Protein AF-A0A6L5Z688-F1 (afdb_monomer)

Sequence (266 aa):
MTYLLARVENFSRFDGENLSADPVMGYGRSGKVPHEIHNFSVASDGFIYGYLPKEGGGDLSRLGGYRGDAEVSNVTVIFISSGVLCGYYRNATVFSHPIRHPDKLEAGSSPIYCRVKVQPENAFLIPAGNRHDELQPRPSGQFPVLYGNEDSAWVGWFEGLVAGIQKTFRSEKKRRKWTNSVERSSKARAMALHKYGLRCECCKITHADNVRASIFEVHHKVPYAENFETRQLKISDLAVLCANCHRMIHRMPDISDVNALIAYLK

Secondary structure (DSSP, 8-state):
-EEEEEE-S--TT---SS--SS------TTSSPPGGGGTTSBPTTS-EEE---TTSS--GGGGTPPTT-SEEEEEEEEEEETTEEEEEEEEEEEEEEEEEPTT--EETTEE-EEEEEE-GGGEEEPPGGG--S--SS---SSS-EEEEETTSHHHHHHHHHHHHHHHHTT---------------HHHHHHHHHHH-SB-TTT--B--SHHHHTTEEEEESSPPPSS-S--PPPGGGEEEEEHHHHHHHTTSSSTT-HHHHHHHT-

Organism: NCBI:txid2662447

Radius of gyration: 25.2 Å; Cα contacts (8 Å, |Δi|>4): 449; chains: 1; bounding box: 57×40×71 Å

pLDDT: mean 78.31, std 17.28, range [32.06, 97.31]

Solvent-accessible surface area (backbone atoms only — not comparable to full-atom values): 15626 Å² total; per-residue (Å²): 109,28,35,39,38,36,50,49,90,68,61,96,46,54,75,56,89,56,71,39,74,68,66,66,83,72,73,40,102,82,68,43,55,55,69,55,68,43,45,63,19,53,42,94,87,61,35,24,43,26,47,57,49,93,89,37,81,34,65,42,61,68,56,77,33,57,96,85,52,63,58,38,63,55,28,33,39,34,40,27,26,94,43,22,53,42,31,37,29,43,65,16,34,38,26,44,57,73,40,71,39,92,79,66,45,59,29,71,94,40,77,31,49,23,30,32,41,30,53,59,93,38,50,44,76,48,40,60,94,72,44,51,78,77,49,62,75,64,73,69,76,96,64,39,54,46,72,39,37,76,86,33,73,45,48,54,52,48,55,55,50,53,60,52,51,69,62,50,76,80,58,89,76,91,78,85,78,90,69,96,68,77,87,72,61,65,66,57,49,52,50,39,42,68,73,62,38,66,34,18,74,58,84,59,54,69,48,91,50,76,72,68,39,63,43,57,42,79,42,56,46,60,75,83,69,98,82,70,95,78,78,93,80,56,67,83,42,46,42,41,24,35,57,64,59,49,60,50,34,75,70,41,100,52,59,45,46,60,64,59,53,35,61,72,75,106

Foldseek 3Di:
DKEKEWEFADPLQQQDPDLAQDFRDDAHVVRWFGLQSQQSHQDPVQKGFGAGDPVDDLPCVLVVDDPPDQKDWQYKYWYDYLQKTFWIFGRKIFGNDWDFRPNQDDGHPHTHTGGIIHHNVRITTQRSVLIDNHQPPPDDDDIDMDMDDPPDPRVVVVVVSVVVSVVPVVDDDDDDDDDPDDDDDPVLFVVLCVVVPLAAPAPGDHDDDPVQSVQKDKAFLDDDDPDDPDDDDDSVRIGIHGNVLLVVLVVDPRSNCSVVSNVVVD

InterPro domains:
  IPR002711 HNH endonuclease [PF01844] (200-251)
  IPR003615 HNH nuclease [SM00507] (187-247)
  IPR003615 HNH nuclease [cd00085] (189-250)

Structure (mmCIF, N/CA/C/O backbone):
data_AF-A0A6L5Z688-F1
#
_entry.id   AF-A0A6L5Z688-F1
#
loop_
_atom_site.group_PDB
_atom_site.id
_atom_site.type_symbol
_atom_site.label_atom_id
_atom_site.label_alt_id
_atom_site.label_comp_id
_atom_site.label_asym_id
_atom_site.label_entity_id
_atom_site.label_seq_id
_atom_site.pdbx_PDB_ins_code
_atom_site.Cartn_x
_atom_site.Cartn_y
_atom_site.Cartn_z
_atom_site.occupancy
_atom_site.B_iso_or_equiv
_atom_site.auth_seq_id
_atom_site.auth_comp_id
_atom_site.auth_asym_id
_atom_site.auth_atom_id
_atom_site.pdbx_PDB_model_num
ATOM 1 N N . MET A 1 1 ? 9.769 -14.107 -19.346 1.00 80.00 1 MET A N 1
ATOM 2 C CA . MET A 1 1 ? 9.232 -12.921 -18.642 1.00 80.00 1 MET A CA 1
ATOM 3 C C . MET A 1 1 ? 10.337 -11.877 -18.486 1.00 80.00 1 MET A C 1
ATOM 5 O O . MET A 1 1 ? 11.473 -12.255 -18.208 1.00 80.00 1 MET A O 1
ATOM 9 N N . THR A 1 2 ? 10.049 -10.588 -18.688 1.00 93.81 2 THR A N 1
ATOM 10 C CA . THR A 1 2 ? 11.021 -9.497 -18.477 1.00 93.81 2 THR A CA 1
ATOM 11 C C . THR A 1 2 ? 10.813 -8.826 -17.125 1.00 93.81 2 THR A C 1
ATOM 13 O O . THR A 1 2 ? 9.700 -8.761 -16.596 1.00 93.81 2 THR A O 1
ATOM 16 N N . TYR A 1 3 ? 11.912 -8.351 -16.546 1.00 93.88 3 TYR A N 1
ATOM 17 C CA . TYR A 1 3 ? 11.951 -7.794 -15.203 1.00 93.88 3 TYR A CA 1
ATOM 18 C C . TYR A 1 3 ? 12.556 -6.398 -15.226 1.00 93.88 3 TYR A C 1
ATOM 20 O O . TYR A 1 3 ? 13.593 -6.161 -15.849 1.00 93.88 3 TYR A O 1
ATOM 28 N N . LEU A 1 4 ? 11.920 -5.490 -14.494 1.00 93.56 4 LEU A N 1
ATOM 29 C CA . LEU A 1 4 ? 12.396 -4.139 -14.255 1.00 93.56 4 LEU A CA 1
ATOM 30 C C . LEU A 1 4 ? 12.465 -3.900 -12.756 1.00 93.56 4 LEU A C 1
ATOM 32 O O . LEU A 1 4 ? 11.444 -3.758 -12.094 1.00 93.56 4 LEU A O 1
ATOM 36 N N . LEU A 1 5 ? 13.668 -3.816 -12.215 1.00 90.38 5 LEU A N 1
ATOM 37 C CA . LEU A 1 5 ? 13.875 -3.400 -10.839 1.00 90.38 5 LEU A CA 1
ATOM 38 C C . LEU A 1 5 ? 14.130 -1.898 -10.808 1.00 90.38 5 LEU A C 1
ATOM 40 O O . LEU A 1 5 ? 15.014 -1.395 -11.496 1.00 90.38 5 LEU A O 1
ATOM 44 N N . ALA A 1 6 ? 13.364 -1.187 -9.991 1.00 88.75 6 ALA A N 1
ATOM 45 C CA . ALA A 1 6 ? 13.430 0.252 -9.842 1.00 88.75 6 ALA A CA 1
ATOM 46 C C . ALA A 1 6 ? 13.677 0.640 -8.386 1.00 88.75 6 ALA A C 1
ATOM 48 O O . ALA A 1 6 ? 12.951 0.239 -7.470 1.00 88.75 6 ALA A O 1
ATOM 49 N N . ARG A 1 7 ? 14.709 1.459 -8.176 1.00 83.75 7 ARG A N 1
ATOM 50 C CA . ARG A 1 7 ? 14.956 2.101 -6.889 1.00 83.75 7 ARG A CA 1
ATOM 51 C C . ARG A 1 7 ? 14.090 3.350 -6.744 1.00 83.75 7 ARG A C 1
ATOM 53 O O . ARG A 1 7 ? 14.107 4.208 -7.617 1.00 83.75 7 ARG A O 1
ATOM 60 N N . VAL A 1 8 ? 13.401 3.464 -5.616 1.00 79.06 8 VAL A N 1
ATOM 61 C CA . VAL A 1 8 ? 12.579 4.618 -5.223 1.00 79.06 8 VAL A CA 1
ATOM 62 C C . VAL A 1 8 ? 13.102 5.242 -3.916 1.00 79.06 8 VAL A C 1
ATOM 64 O O . VAL A 1 8 ? 13.815 4.596 -3.135 1.00 79.06 8 VAL A O 1
ATOM 67 N N . GLU A 1 9 ? 12.811 6.522 -3.697 1.00 66.69 9 GLU A N 1
ATOM 68 C CA . GLU A 1 9 ? 13.232 7.339 -2.555 1.00 66.69 9 GLU A CA 1
ATOM 69 C C . GLU A 1 9 ? 12.397 7.055 -1.287 1.00 66.69 9 GLU A C 1
ATOM 71 O O . GLU A 1 9 ? 11.529 7.804 -0.856 1.00 66.69 9 GLU A O 1
ATOM 76 N N . ASN A 1 10 ? 12.789 6.000 -0.576 1.00 58.56 10 ASN A N 1
ATOM 77 C CA . ASN A 1 10 ? 12.380 5.709 0.800 1.00 58.56 10 ASN A CA 1
ATOM 78 C C . ASN A 1 10 ? 10.910 5.283 1.018 1.00 58.56 10 ASN A C 1
ATOM 80 O O . ASN A 1 10 ? 10.008 6.081 1.257 1.00 58.56 10 ASN A O 1
ATOM 84 N N . PHE A 1 11 ? 10.716 3.968 1.106 1.00 56.75 11 PHE A N 1
ATOM 85 C CA . PHE A 1 11 ? 9.437 3.301 1.349 1.00 56.75 11 PHE A CA 1
ATOM 86 C C . PHE A 1 11 ? 9.147 2.989 2.819 1.00 56.75 11 PHE A C 1
ATOM 88 O O . PHE A 1 11 ? 8.144 2.324 3.087 1.00 56.75 11 PHE A O 1
ATOM 95 N N . SER A 1 12 ? 9.971 3.425 3.786 1.00 46.16 12 SER A N 1
ATOM 96 C CA . SER A 1 12 ? 9.852 3.055 5.214 1.00 46.16 12 SER A CA 1
ATOM 97 C C . SER A 1 12 ? 8.535 3.485 5.896 1.00 46.16 12 SER A C 1
ATOM 99 O O . SER A 1 12 ? 8.448 3.473 7.119 1.00 46.16 12 SER A O 1
ATOM 101 N N . ARG A 1 13 ? 7.539 3.930 5.121 1.00 51.88 13 ARG A N 1
ATOM 102 C CA . ARG A 1 13 ? 6.306 4.602 5.543 1.00 51.88 13 ARG A CA 1
ATOM 103 C C . ARG A 1 13 ? 5.021 4.023 4.963 1.00 51.88 13 ARG A C 1
ATOM 105 O O . ARG A 1 13 ? 3.946 4.426 5.376 1.00 51.88 13 ARG A O 1
ATOM 112 N N . PHE A 1 14 ? 5.114 3.050 4.059 1.00 51.31 14 PHE A N 1
ATOM 113 C CA . PHE A 1 14 ? 3.957 2.248 3.668 1.00 51.31 14 PHE A CA 1
ATOM 114 C C . PHE A 1 14 ? 3.705 1.181 4.739 1.00 51.31 14 PHE A C 1
ATOM 116 O O . PHE A 1 14 ? 4.230 0.072 4.633 1.00 51.31 14 PHE A O 1
ATOM 123 N N . ASP A 1 15 ? 2.948 1.536 5.777 1.00 45.91 15 ASP A N 1
ATOM 124 C CA . ASP A 1 15 ? 2.514 0.628 6.856 1.00 45.91 15 ASP A CA 1
ATOM 125 C C . ASP A 1 15 ? 1.153 -0.046 6.547 1.00 45.91 15 ASP A C 1
ATOM 127 O O . ASP A 1 15 ? 0.549 -0.689 7.402 1.00 45.91 15 ASP A O 1
ATOM 131 N N . GLY A 1 16 ? 0.647 0.104 5.318 1.00 44.78 16 GLY A N 1
ATOM 132 C CA . GLY A 1 16 ? -0.659 -0.399 4.899 1.00 44.78 16 GLY A CA 1
ATOM 133 C C . GLY A 1 16 ? -0.597 -1.814 4.332 1.00 44.78 16 GLY A C 1
ATOM 134 O O . GLY A 1 16 ? -0.091 -2.025 3.238 1.00 44.78 16 GLY A O 1
ATOM 135 N N . GLU A 1 17 ? -1.189 -2.773 5.039 1.00 41.97 17 GLU A N 1
ATOM 136 C CA . GLU A 1 17 ? -1.642 -4.053 4.464 1.00 41.97 17 GLU A CA 1
ATOM 137 C C . GLU A 1 17 ? -2.847 -3.870 3.515 1.00 41.97 17 GLU A C 1
ATOM 139 O O . GLU A 1 17 ? -3.273 -4.818 2.864 1.00 41.97 17 GLU A O 1
ATOM 144 N N . ASN A 1 18 ? -3.388 -2.650 3.412 1.00 42.88 18 ASN A N 1
ATOM 145 C CA . ASN A 1 18 ? -4.488 -2.291 2.528 1.00 42.88 18 ASN A CA 1
ATOM 146 C C . ASN A 1 18 ? -3.999 -1.353 1.424 1.00 42.88 18 ASN A C 1
ATOM 148 O O . ASN A 1 18 ? -3.377 -0.330 1.710 1.00 42.88 18 ASN A O 1
ATOM 152 N N . LEU A 1 19 ? -4.356 -1.679 0.180 1.00 49.56 19 LEU A N 1
ATOM 153 C CA . LEU A 1 19 ? -4.333 -0.772 -0.967 1.00 49.56 19 LEU A CA 1
ATOM 154 C C . LEU A 1 19 ? -5.385 0.336 -0.725 1.00 49.56 19 LEU A C 1
ATOM 156 O O . LEU A 1 19 ? -6.470 0.306 -1.301 1.00 49.56 19 LEU A O 1
ATOM 160 N N . SER A 1 20 ? -5.151 1.251 0.221 1.00 45.94 20 SER A N 1
ATOM 161 C CA . SER A 1 20 ? -6.057 2.379 0.461 1.00 45.94 20 SER A CA 1
ATOM 162 C C . SER A 1 20 ? -5.853 3.468 -0.593 1.00 45.94 20 SER A C 1
ATOM 164 O O . SER A 1 20 ? -4.735 3.703 -1.062 1.00 45.94 20 SER A O 1
ATOM 166 N N . ALA A 1 21 ? -6.946 4.153 -0.943 1.00 39.19 21 ALA A N 1
ATOM 167 C CA . ALA A 1 21 ? -6.911 5.357 -1.775 1.00 39.19 21 ALA A CA 1
ATOM 168 C C . ALA A 1 21 ? -6.070 6.471 -1.120 1.00 39.19 21 ALA A C 1
ATOM 170 O O . ALA A 1 21 ? -5.349 7.191 -1.806 1.00 39.19 21 ALA A O 1
ATOM 171 N N . ASP A 1 22 ? -6.092 6.547 0.215 1.00 40.59 22 ASP A N 1
ATOM 172 C CA . ASP A 1 22 ? -5.327 7.531 0.976 1.00 40.59 22 ASP A CA 1
ATOM 173 C C . ASP A 1 22 ? -3.974 6.951 1.421 1.00 40.59 22 ASP A C 1
ATOM 175 O O . ASP A 1 22 ? -3.949 5.908 2.088 1.00 40.59 22 ASP A O 1
ATOM 179 N N . PRO A 1 23 ? -2.838 7.593 1.097 1.00 47.38 23 PRO A N 1
ATOM 180 C CA . PRO A 1 23 ? -1.537 7.145 1.571 1.00 47.38 23 PRO A CA 1
ATOM 181 C C . PRO A 1 23 ? -1.409 7.329 3.091 1.00 47.38 23 PRO A C 1
ATOM 183 O O . PRO A 1 23 ? -1.747 8.376 3.645 1.00 47.38 23 PRO A O 1
ATOM 186 N N . VAL A 1 24 ? -0.859 6.327 3.784 1.00 44.38 24 VAL A N 1
ATOM 187 C CA . VAL A 1 24 ? -0.481 6.452 5.202 1.00 44.38 24 VAL A CA 1
ATOM 188 C C . VAL A 1 24 ? 0.770 7.335 5.276 1.00 44.38 24 VAL A C 1
ATOM 190 O O . VAL A 1 24 ? 1.885 6.902 4.999 1.00 44.38 24 VAL A O 1
ATOM 193 N N . MET A 1 25 ? 0.565 8.620 5.563 1.00 39.50 25 MET A N 1
ATOM 194 C CA . MET A 1 25 ? 1.588 9.663 5.478 1.00 39.50 25 MET A CA 1
ATOM 195 C C . MET A 1 25 ? 2.728 9.502 6.494 1.00 39.50 25 MET A C 1
ATOM 197 O O . MET A 1 25 ? 2.513 9.294 7.686 1.00 39.50 25 MET A O 1
ATOM 201 N N . GLY A 1 26 ? 3.951 9.778 6.035 1.00 38.78 26 GLY A N 1
ATOM 202 C CA . GLY A 1 26 ? 5.015 10.342 6.865 1.00 38.78 26 GLY A CA 1
ATOM 203 C C . GLY A 1 26 ? 6.031 11.097 5.996 1.00 38.78 26 GLY A C 1
ATOM 204 O O . GLY A 1 26 ? 6.329 10.686 4.875 1.00 38.78 26 GLY A O 1
ATOM 205 N N . TYR A 1 27 ? 6.528 12.235 6.479 1.00 38.53 27 TYR A N 1
ATOM 206 C CA . TYR A 1 27 ? 7.316 13.236 5.735 1.00 38.53 27 TYR A CA 1
ATOM 207 C C . TYR A 1 27 ? 8.733 12.797 5.375 1.00 38.53 27 TYR A C 1
ATOM 209 O O . TYR A 1 27 ? 9.444 12.348 6.269 1.00 38.53 27 TYR A O 1
ATOM 217 N N . GLY A 1 28 ? 9.173 12.941 4.107 1.00 40.84 28 GLY A N 1
ATOM 218 C CA . GLY A 1 28 ? 10.545 12.654 3.613 1.00 40.84 28 GLY A CA 1
ATOM 219 C C . GLY A 1 28 ? 11.656 13.220 4.504 1.00 40.84 28 GLY A C 1
ATOM 220 O O . GLY A 1 28 ? 11.405 14.137 5.275 1.00 40.84 28 GLY A O 1
ATOM 221 N N . ARG A 1 29 ? 12.910 12.745 4.381 1.00 38.38 29 ARG A N 1
ATOM 222 C CA . ARG A 1 29 ? 14.060 13.429 5.031 1.00 38.38 29 ARG A CA 1
ATOM 223 C C . ARG A 1 29 ? 14.166 14.908 4.612 1.00 38.38 29 ARG A C 1
ATOM 225 O O . ARG A 1 29 ? 14.738 15.702 5.342 1.00 38.38 29 ARG A O 1
ATOM 232 N N . SER A 1 30 ? 13.595 15.259 3.457 1.00 47.28 30 SER A N 1
ATOM 233 C CA . SER A 1 30 ? 13.482 16.613 2.904 1.00 47.28 30 SER A CA 1
ATOM 234 C C . SER A 1 30 ? 12.219 17.379 3.330 1.00 47.28 30 SER A C 1
ATOM 236 O O . SER A 1 30 ? 12.033 18.513 2.898 1.00 47.28 30 SER A O 1
ATOM 238 N N . GLY A 1 31 ? 11.307 16.767 4.097 1.00 48.81 31 GLY A N 1
ATOM 239 C CA . GLY A 1 31 ? 10.003 17.346 4.444 1.00 48.81 31 GLY A CA 1
ATOM 240 C C . GLY A 1 31 ? 8.983 17.402 3.296 1.00 48.81 31 GLY A C 1
ATOM 241 O O . GLY A 1 31 ? 7.839 17.779 3.528 1.00 48.81 31 GLY A O 1
ATOM 242 N N . LYS A 1 32 ? 9.356 17.006 2.070 1.00 55.75 32 LYS A N 1
ATOM 243 C CA . LYS A 1 32 ? 8.469 16.991 0.896 1.0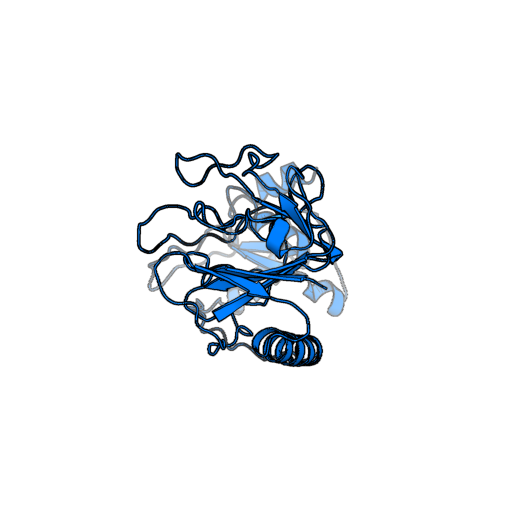0 55.75 32 LYS A CA 1
ATOM 244 C C . LYS A 1 32 ? 7.803 15.625 0.710 1.00 55.75 32 LYS A C 1
ATOM 246 O O . LYS A 1 32 ? 8.357 14.596 1.106 1.00 55.75 32 LYS A O 1
ATOM 251 N N . VAL A 1 33 ? 6.608 15.635 0.121 1.00 61.16 33 VAL A N 1
ATOM 252 C CA . VAL A 1 33 ? 5.884 14.421 -0.284 1.00 61.16 33 VAL A CA 1
ATOM 253 C C . VAL A 1 33 ? 6.629 13.791 -1.471 1.00 61.16 33 VAL A C 1
ATOM 255 O O . VAL A 1 33 ? 6.933 14.522 -2.412 1.00 61.16 33 VAL A O 1
ATOM 258 N N . PRO A 1 34 ? 6.980 12.494 -1.428 1.00 69.56 34 PRO A N 1
ATOM 259 C CA . PRO A 1 34 ? 7.673 11.820 -2.526 1.00 69.56 34 PRO A CA 1
ATOM 260 C C . PRO A 1 34 ? 6.708 11.440 -3.665 1.00 69.56 34 PRO A C 1
ATOM 262 O O . PRO A 1 34 ? 5.510 11.274 -3.438 1.00 69.56 34 PRO A O 1
ATOM 265 N N . HIS A 1 35 ? 7.213 11.286 -4.893 1.00 73.38 35 HIS A N 1
ATOM 266 C CA . HIS A 1 35 ? 6.385 10.996 -6.078 1.00 73.38 35 HIS A CA 1
ATOM 267 C C . HIS A 1 35 ? 5.810 9.569 -6.081 1.00 73.38 35 HIS A C 1
ATOM 269 O O . HIS A 1 35 ? 4.753 9.317 -6.650 1.00 73.38 35 HIS A O 1
ATOM 275 N N . GLU A 1 36 ? 6.491 8.638 -5.424 1.00 75.50 36 GLU A N 1
ATOM 276 C CA . GLU A 1 36 ? 6.148 7.221 -5.304 1.00 75.50 36 GLU A CA 1
ATOM 277 C C . GLU A 1 36 ? 5.113 6.913 -4.215 1.00 75.50 36 GLU A C 1
ATOM 279 O O . GLU A 1 36 ? 4.775 5.747 -4.003 1.00 75.50 36 GLU A O 1
ATOM 284 N N . ILE A 1 37 ? 4.609 7.934 -3.510 1.00 71.62 37 ILE A N 1
ATOM 285 C CA . ILE A 1 37 ? 3.662 7.772 -2.397 1.00 71.62 37 ILE A CA 1
ATOM 286 C C . ILE A 1 37 ? 2.350 7.082 -2.814 1.00 71.62 37 ILE A C 1
ATOM 288 O O . ILE A 1 37 ? 1.663 6.509 -1.973 1.00 71.62 37 ILE A O 1
ATOM 292 N N . HIS A 1 38 ? 2.043 7.064 -4.113 1.00 78.06 38 HIS A N 1
ATOM 293 C CA . HIS A 1 38 ? 0.856 6.420 -4.675 1.00 78.06 38 HIS A CA 1
ATOM 294 C C . HIS A 1 38 ? 1.150 5.128 -5.453 1.00 78.06 38 HIS A C 1
ATOM 296 O O . HIS A 1 38 ? 0.233 4.553 -6.030 1.00 78.06 38 HIS A O 1
ATOM 302 N N . ASN A 1 39 ? 2.385 4.602 -5.426 1.00 86.94 39 ASN A N 1
ATOM 303 C CA . ASN A 1 39 ? 2.754 3.388 -6.172 1.00 86.94 39 ASN A CA 1
ATOM 304 C C . ASN A 1 39 ? 1.937 2.138 -5.779 1.00 86.94 39 ASN A C 1
ATOM 306 O O . ASN A 1 39 ? 2.028 1.116 -6.437 1.00 86.94 39 ASN A O 1
ATOM 310 N N . PHE A 1 40 ? 1.159 2.139 -4.706 1.00 85.25 40 PHE A N 1
ATOM 311 C CA . PHE A 1 40 ? 0.301 0.996 -4.367 1.00 85.25 40 PHE A CA 1
ATOM 312 C C . PHE A 1 40 ? -1.119 1.444 -4.005 1.00 85.25 40 PHE A C 1
ATOM 314 O O . PHE A 1 40 ? -1.831 0.741 -3.296 1.00 85.25 40 PHE A O 1
ATOM 321 N N . SER A 1 41 ? -1.529 2.615 -4.495 1.00 83.44 41 SER A N 1
ATOM 322 C CA . SER A 1 41 ? -2.886 3.134 -4.343 1.00 83.44 41 SER A CA 1
ATOM 323 C C . SER A 1 41 ? -3.666 2.918 -5.635 1.00 83.44 41 SER A C 1
ATOM 325 O O . SER A 1 41 ? -3.146 3.133 -6.729 1.00 83.44 41 SER A O 1
ATOM 327 N N . VAL A 1 42 ? -4.916 2.477 -5.499 1.00 84.56 42 VAL A N 1
ATOM 328 C CA . VAL A 1 42 ? -5.837 2.327 -6.631 1.00 84.56 42 VAL A CA 1
ATOM 329 C C . VAL A 1 42 ? -6.337 3.712 -7.034 1.00 84.56 42 VAL A C 1
ATOM 331 O O . VAL A 1 42 ? -6.852 4.450 -6.193 1.00 84.56 42 VAL A O 1
ATOM 334 N N . ALA A 1 43 ? -6.160 4.057 -8.305 1.00 87.12 43 ALA A N 1
ATOM 335 C CA . ALA A 1 43 ? -6.647 5.290 -8.905 1.00 87.12 43 ALA A CA 1
ATOM 336 C C . ALA A 1 43 ? -8.150 5.215 -9.222 1.00 87.12 43 ALA A C 1
ATOM 338 O O . ALA A 1 43 ? -8.757 4.141 -9.194 1.00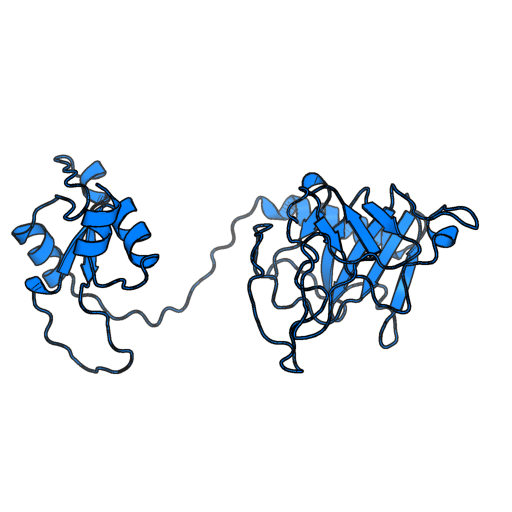 87.12 43 ALA A O 1
ATOM 339 N N . SER A 1 44 ? -8.761 6.352 -9.567 1.00 86.56 44 SER A N 1
ATOM 340 C CA . SER A 1 44 ? -10.206 6.418 -9.859 1.00 86.56 44 SER A CA 1
ATOM 341 C C . SER A 1 44 ? -10.663 5.558 -11.046 1.00 86.56 44 SER A C 1
ATOM 343 O O . SER A 1 44 ? -11.834 5.185 -11.112 1.00 86.56 44 SER A O 1
ATOM 345 N N . ASP A 1 45 ? -9.755 5.213 -11.960 1.00 90.44 45 ASP A N 1
ATOM 346 C CA . ASP A 1 45 ? -10.015 4.340 -13.110 1.00 90.44 45 ASP A CA 1
ATOM 347 C C . ASP A 1 45 ? -9.886 2.837 -12.788 1.00 90.44 45 ASP A C 1
ATOM 349 O O . ASP A 1 45 ? -10.066 1.999 -13.672 1.00 90.44 45 ASP A O 1
ATOM 353 N N . GLY A 1 46 ? -9.591 2.492 -11.530 1.00 87.12 46 GLY A N 1
ATOM 354 C CA . GLY A 1 46 ? -9.473 1.118 -11.046 1.00 87.12 46 GLY A CA 1
ATOM 355 C C . GLY A 1 46 ? -8.088 0.489 -11.213 1.00 87.12 46 GLY A C 1
ATOM 356 O O . GLY A 1 46 ? -7.902 -0.651 -10.792 1.00 87.12 46 GLY A O 1
ATOM 357 N N . PHE A 1 47 ? -7.107 1.201 -11.773 1.00 93.81 47 PHE A N 1
ATOM 358 C CA . PHE A 1 47 ? -5.734 0.709 -11.920 1.00 93.81 47 PHE A CA 1
ATOM 359 C C . PHE A 1 47 ? -4.807 1.246 -10.826 1.00 93.81 47 PHE A C 1
ATOM 361 O O . PHE A 1 47 ? -5.101 2.227 -10.150 1.00 93.81 47 PHE A O 1
ATOM 368 N N . ILE A 1 48 ? -3.642 0.619 -10.672 1.00 93.00 48 ILE A N 1
ATOM 369 C CA . ILE A 1 48 ? -2.534 1.151 -9.872 1.00 93.00 48 ILE A CA 1
ATOM 370 C C . ILE A 1 48 ? -1.473 1.702 -10.818 1.00 93.00 48 ILE A C 1
ATOM 372 O O . ILE A 1 48 ? -1.094 1.047 -11.796 1.00 93.00 48 ILE A O 1
ATOM 376 N N . TYR A 1 49 ? -0.963 2.890 -10.496 1.00 93.25 49 TYR A N 1
ATOM 377 C CA . TYR A 1 49 ? 0.072 3.562 -11.270 1.00 93.25 49 TYR A CA 1
ATOM 378 C C . TYR A 1 49 ? 1.368 3.697 -10.474 1.00 93.25 49 TYR A C 1
ATOM 380 O O . TYR A 1 49 ? 1.395 4.218 -9.363 1.00 93.25 49 TYR A O 1
ATOM 388 N N . GLY A 1 50 ? 2.467 3.245 -11.075 1.00 90.50 50 GLY A N 1
ATOM 389 C CA . GLY A 1 50 ? 3.800 3.296 -10.489 1.00 90.50 50 GLY A CA 1
ATOM 390 C C . GLY A 1 50 ? 4.639 4.438 -11.053 1.00 90.50 50 GLY A C 1
ATOM 391 O O . GLY A 1 50 ? 4.848 4.543 -12.269 1.00 90.50 50 GLY A O 1
ATOM 392 N N . TYR A 1 51 ? 5.178 5.269 -10.167 1.00 88.56 51 TYR A N 1
ATOM 393 C CA . TYR A 1 51 ? 6.315 6.136 -10.452 1.00 88.56 51 TYR A CA 1
ATOM 394 C C . TYR A 1 51 ? 7.581 5.292 -10.644 1.00 88.56 51 TYR A C 1
ATOM 396 O O . TYR A 1 51 ? 7.897 4.427 -9.822 1.00 88.56 51 TYR A O 1
ATOM 404 N N . LEU A 1 52 ? 8.328 5.594 -11.707 1.00 86.06 52 LEU A N 1
ATOM 405 C CA . LEU A 1 52 ? 9.713 5.164 -11.888 1.00 86.06 52 LEU A CA 1
ATOM 406 C C . LEU A 1 52 ? 10.608 6.408 -11.947 1.00 86.06 52 LEU A C 1
ATOM 408 O O . LEU A 1 52 ? 10.141 7.458 -12.398 1.00 86.06 52 LEU A O 1
ATOM 412 N N . PRO A 1 53 ? 11.890 6.306 -11.556 1.00 73.44 53 PRO A N 1
ATOM 413 C CA . PRO A 1 53 ? 12.823 7.426 -11.622 1.00 73.44 53 PRO A CA 1
ATOM 414 C C . PRO A 1 53 ? 12.876 8.061 -13.015 1.00 73.44 53 PRO A C 1
ATOM 416 O O . PRO A 1 53 ? 12.911 7.364 -14.027 1.00 73.44 53 PRO 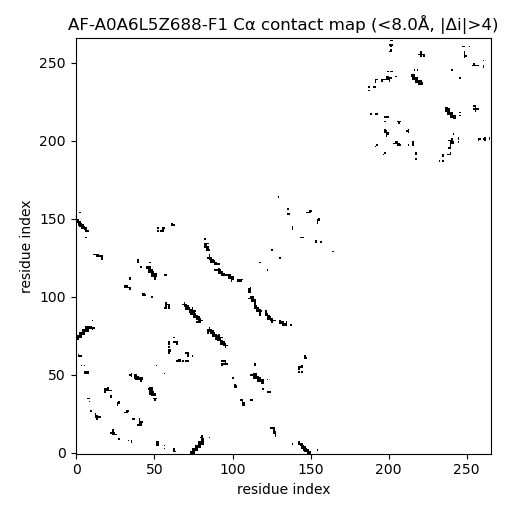A O 1
ATOM 419 N N . LYS A 1 54 ? 12.928 9.396 -13.068 1.00 65.69 54 LYS A N 1
ATOM 420 C CA . LYS A 1 54 ? 12.911 10.181 -14.316 1.00 65.69 54 LYS A CA 1
ATOM 421 C C . LYS A 1 54 ? 13.966 9.736 -15.343 1.00 65.69 54 LYS A C 1
ATOM 423 O O . LYS A 1 54 ? 13.681 9.755 -16.539 1.00 65.69 54 LYS A O 1
ATOM 428 N N . GLU A 1 55 ? 15.140 9.317 -14.871 1.00 65.94 55 GLU A N 1
ATOM 429 C CA . GLU A 1 55 ? 16.302 8.919 -15.681 1.00 65.94 55 GLU A CA 1
ATOM 430 C C . GLU A 1 55 ? 16.322 7.426 -16.075 1.00 65.94 55 GLU A C 1
ATOM 432 O O . GLU A 1 55 ? 17.298 6.962 -16.661 1.00 65.94 55 GLU A O 1
ATOM 437 N N . GLY A 1 56 ? 15.267 6.648 -15.789 1.00 75.31 56 GLY A N 1
ATOM 438 C CA . GLY A 1 56 ? 15.273 5.204 -16.043 1.00 75.31 56 GLY A CA 1
ATOM 439 C C . GLY A 1 56 ? 13.902 4.568 -16.280 1.00 75.31 56 GLY A C 1
ATOM 440 O O . GLY A 1 56 ? 12.850 5.172 -16.094 1.00 75.31 56 GLY A O 1
ATOM 441 N N . GLY A 1 57 ? 13.922 3.312 -16.727 1.00 79.25 57 GLY A N 1
ATOM 442 C CA . GLY A 1 57 ? 12.741 2.451 -16.855 1.00 79.25 57 GLY A CA 1
ATOM 443 C C . GLY A 1 57 ? 11.897 2.651 -18.115 1.00 79.25 57 GLY A C 1
ATOM 444 O O . GLY A 1 57 ? 10.946 1.908 -18.310 1.00 79.25 57 GLY A O 1
ATOM 445 N N . GLY A 1 58 ? 12.230 3.627 -18.967 1.00 80.94 58 GLY A N 1
ATOM 446 C CA . GLY A 1 58 ? 11.535 3.885 -20.237 1.00 80.94 58 GLY A CA 1
ATOM 447 C C . GLY A 1 58 ? 12.144 3.202 -21.467 1.00 80.94 58 GLY A C 1
ATOM 448 O O . GLY A 1 58 ? 11.622 3.377 -22.564 1.00 80.94 58 GLY A O 1
ATOM 449 N N . ASP A 1 59 ? 13.247 2.458 -21.320 1.00 88.69 59 ASP A N 1
ATOM 450 C CA . ASP A 1 59 ? 13.872 1.737 -22.437 1.00 88.69 59 ASP A CA 1
ATOM 451 C C . ASP A 1 59 ? 13.139 0.416 -22.687 1.00 88.69 59 ASP A C 1
ATOM 453 O O . ASP A 1 59 ? 13.491 -0.641 -22.156 1.00 88.69 59 ASP A O 1
ATOM 457 N N . LEU A 1 60 ? 12.081 0.501 -23.492 1.00 92.38 60 LEU A N 1
ATOM 458 C CA . LEU A 1 60 ? 11.209 -0.631 -23.787 1.00 92.38 60 LEU A CA 1
ATOM 459 C C . LEU A 1 60 ? 11.922 -1.743 -24.562 1.00 92.38 60 LEU A C 1
ATOM 461 O O . LEU A 1 60 ? 11.537 -2.903 -24.430 1.00 92.38 60 LEU A O 1
ATOM 465 N N . SER A 1 61 ? 13.002 -1.436 -25.293 1.00 91.75 61 SER A N 1
ATOM 466 C CA . SER A 1 61 ? 13.772 -2.451 -26.027 1.00 91.75 61 SER A CA 1
ATOM 467 C C . SER A 1 61 ? 14.380 -3.504 -25.098 1.00 91.75 61 SER A C 1
ATOM 469 O O . SER A 1 61 ? 14.454 -4.686 -25.430 1.00 91.75 61 SER A O 1
ATOM 471 N N . ARG A 1 62 ? 14.717 -3.102 -23.867 1.00 91.56 62 ARG A N 1
ATOM 472 C CA . ARG A 1 62 ? 15.220 -3.992 -22.811 1.00 91.56 62 ARG A CA 1
ATOM 473 C C . ARG A 1 62 ? 14.121 -4.757 -22.078 1.00 91.56 62 ARG A C 1
ATOM 475 O O . ARG A 1 62 ? 14.425 -5.615 -21.254 1.00 91.56 62 ARG A O 1
ATOM 482 N N . LEU A 1 63 ? 12.861 -4.441 -22.366 1.00 92.62 63 LEU A N 1
ATOM 483 C CA . LEU A 1 63 ? 11.674 -5.089 -21.813 1.00 92.62 63 LEU A CA 1
ATOM 484 C C . LEU A 1 63 ? 10.951 -5.966 -22.843 1.00 92.62 63 LEU A C 1
ATOM 486 O O . LEU A 1 63 ? 9.918 -6.540 -22.511 1.00 92.62 63 LEU A O 1
ATOM 490 N N . GLY A 1 64 ? 11.523 -6.124 -24.043 1.00 91.19 64 GLY A N 1
ATOM 491 C CA . GLY A 1 64 ? 10.957 -6.920 -25.135 1.00 91.19 64 GLY A CA 1
ATOM 492 C C . GLY A 1 64 ? 10.139 -6.115 -26.147 1.00 91.19 64 GLY A C 1
ATOM 493 O O . GLY A 1 64 ? 9.502 -6.715 -27.006 1.00 91.19 64 GLY A O 1
ATOM 494 N N . GLY A 1 65 ? 10.148 -4.784 -26.051 1.00 91.38 65 GLY A N 1
ATOM 495 C CA . GLY A 1 65 ? 9.526 -3.891 -27.025 1.00 91.38 65 GLY A CA 1
ATOM 496 C C . GLY A 1 65 ? 10.389 -3.642 -28.258 1.00 91.38 65 GLY A C 1
ATOM 497 O O . GLY A 1 65 ? 11.603 -3.859 -28.268 1.00 91.38 65 GLY A O 1
ATOM 498 N N . TYR A 1 66 ? 9.755 -3.122 -29.296 1.00 91.88 66 TYR A N 1
ATOM 499 C CA . TYR A 1 66 ? 10.379 -2.688 -30.534 1.00 91.88 66 TYR A CA 1
ATOM 500 C C . TYR A 1 66 ? 10.613 -1.175 -30.538 1.00 91.88 66 TYR A C 1
ATOM 502 O O . TYR A 1 66 ? 10.083 -0.402 -29.735 1.00 91.88 66 TYR A O 1
ATOM 510 N N 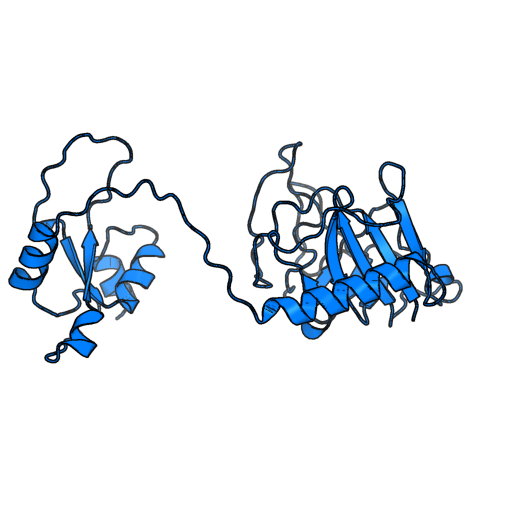. ARG A 1 67 ? 11.463 -0.721 -31.464 1.00 88.44 67 ARG A N 1
ATOM 511 C CA . ARG A 1 67 ? 11.756 0.704 -31.624 1.00 88.44 67 ARG A CA 1
ATOM 512 C C . ARG A 1 67 ? 10.475 1.458 -31.988 1.00 88.44 67 ARG A C 1
ATOM 514 O O . ARG A 1 67 ? 9.912 1.226 -33.050 1.00 88.44 67 ARG A O 1
ATOM 521 N N . GLY A 1 68 ? 10.105 2.426 -31.154 1.00 88.44 68 GLY A N 1
ATOM 522 C CA . GLY A 1 68 ? 8.930 3.273 -31.367 1.00 88.44 68 GLY A CA 1
ATOM 523 C C . GLY A 1 68 ? 7.687 2.833 -30.596 1.00 88.44 68 GLY A C 1
ATOM 524 O O . GLY A 1 68 ? 6.698 3.560 -30.629 1.00 88.44 68 GLY A O 1
ATOM 525 N N . ASP A 1 69 ? 7.742 1.713 -29.871 1.00 94.38 69 ASP A N 1
ATOM 526 C CA . ASP A 1 69 ? 6.635 1.298 -29.015 1.00 94.38 69 ASP A CA 1
ATOM 527 C C . ASP A 1 69 ? 6.327 2.367 -27.962 1.00 94.38 69 ASP A C 1
ATOM 529 O O . ASP A 1 69 ? 7.216 2.935 -27.318 1.00 94.38 69 ASP A O 1
ATOM 533 N N . ALA A 1 70 ? 5.036 2.646 -27.784 1.00 94.81 70 ALA A N 1
ATOM 534 C CA . ALA A 1 70 ? 4.568 3.550 -26.744 1.00 94.81 70 ALA A CA 1
ATOM 535 C C . ALA A 1 70 ? 4.598 2.874 -25.365 1.00 94.81 70 ALA A C 1
ATOM 537 O O . ALA A 1 70 ? 4.883 3.543 -24.367 1.00 94.81 70 ALA A O 1
ATOM 538 N N . GLU A 1 71 ? 4.351 1.564 -25.320 1.00 95.94 71 GLU A N 1
ATOM 539 C CA . GLU A 1 71 ? 4.256 0.756 -24.107 1.00 95.94 71 GLU A CA 1
ATOM 540 C C . GLU A 1 71 ? 4.607 -0.717 -24.357 1.00 95.94 71 GLU A C 1
ATOM 542 O O . GLU A 1 71 ? 4.542 -1.193 -25.487 1.00 95.94 71 GLU A O 1
ATOM 547 N N . VAL A 1 72 ? 4.958 -1.439 -23.291 1.00 96.50 72 VAL A N 1
ATOM 548 C CA . VAL A 1 72 ? 5.160 -2.898 -23.286 1.00 96.50 72 VAL A CA 1
ATOM 549 C C . VAL A 1 72 ? 4.463 -3.501 -22.071 1.00 96.50 72 VAL A C 1
ATOM 551 O O . VAL A 1 72 ? 4.649 -3.025 -20.951 1.00 96.50 72 VAL A O 1
ATOM 554 N N . SER A 1 73 ? 3.683 -4.561 -22.282 1.00 95.62 73 SER A N 1
ATOM 555 C CA . SER A 1 73 ? 3.011 -5.330 -21.224 1.00 95.62 73 SER A CA 1
ATOM 556 C C . SER A 1 73 ? 3.811 -6.573 -20.807 1.00 95.62 73 SER A C 1
ATOM 558 O O . SER A 1 73 ? 4.864 -6.868 -21.365 1.00 95.62 73 SER A O 1
ATOM 560 N N . ASN A 1 74 ? 3.298 -7.330 -19.830 1.00 95.25 74 ASN A N 1
ATOM 561 C CA . ASN A 1 74 ? 3.917 -8.558 -19.305 1.00 95.25 74 ASN A CA 1
ATOM 562 C C . ASN A 1 74 ? 5.295 -8.345 -18.656 1.00 95.25 74 ASN A C 1
ATOM 564 O O . ASN A 1 74 ? 6.144 -9.239 -18.653 1.00 95.25 74 ASN A O 1
ATOM 568 N N . VAL A 1 75 ? 5.494 -7.171 -18.053 1.00 96.56 75 VAL A N 1
ATOM 569 C CA . VAL A 1 75 ? 6.709 -6.845 -17.302 1.00 96.56 75 VAL A CA 1
ATOM 570 C C . VAL A 1 75 ? 6.471 -7.076 -15.812 1.00 96.56 75 VAL A C 1
ATOM 572 O O . VAL A 1 75 ? 5.476 -6.616 -15.249 1.00 96.56 75 VAL A O 1
ATOM 575 N N . THR A 1 76 ? 7.398 -7.760 -15.140 1.00 96.69 76 THR A N 1
ATOM 576 C CA . THR A 1 76 ? 7.447 -7.755 -13.672 1.00 96.69 76 THR A CA 1
ATOM 577 C C . THR A 1 76 ? 8.241 -6.538 -13.203 1.00 96.69 76 THR A C 1
ATOM 579 O O . THR A 1 76 ? 9.443 -6.448 -13.450 1.00 96.69 76 THR A O 1
ATOM 582 N N . VAL A 1 77 ? 7.584 -5.601 -12.518 1.00 95.12 77 VAL A N 1
ATOM 583 C CA . VAL A 1 77 ? 8.222 -4.381 -11.998 1.00 95.12 77 VAL A CA 1
ATOM 584 C C . VAL A 1 77 ? 8.441 -4.516 -10.498 1.00 95.12 77 VAL A C 1
ATOM 586 O O . VAL A 1 77 ? 7.514 -4.821 -9.759 1.00 95.12 77 VAL A O 1
ATOM 589 N N . ILE A 1 78 ? 9.662 -4.294 -10.030 1.00 92.00 78 ILE A N 1
ATOM 590 C CA . ILE A 1 78 ? 10.080 -4.525 -8.646 1.00 92.00 78 ILE A CA 1
ATOM 591 C C . ILE A 1 78 ? 10.509 -3.200 -8.034 1.00 92.00 78 ILE A C 1
ATOM 593 O O . ILE A 1 78 ? 11.372 -2.517 -8.580 1.00 92.00 78 ILE A O 1
ATOM 597 N N . PHE A 1 79 ? 9.950 -2.855 -6.878 1.00 88.75 79 PHE A N 1
ATOM 598 C CA . PHE A 1 79 ? 10.244 -1.607 -6.183 1.00 88.75 79 PHE A CA 1
ATOM 599 C C . PHE A 1 79 ? 11.130 -1.864 -4.974 1.00 88.75 79 PHE A C 1
ATOM 601 O O . PHE A 1 79 ? 10.772 -2.620 -4.062 1.00 88.75 79 PHE A O 1
ATOM 608 N N . ILE A 1 80 ? 12.281 -1.194 -4.954 1.00 83.19 80 ILE A N 1
ATOM 609 C CA . ILE A 1 80 ? 13.222 -1.245 -3.837 1.00 83.19 80 ILE A CA 1
ATOM 610 C C . ILE A 1 80 ? 13.466 0.149 -3.272 1.00 83.19 80 ILE A C 1
ATOM 612 O O . ILE A 1 80 ? 13.492 1.136 -4.000 1.00 83.19 80 ILE A O 1
ATOM 616 N N . SER A 1 81 ? 13.737 0.236 -1.977 1.00 79.69 81 SER A N 1
ATOM 617 C CA . SER A 1 81 ? 14.099 1.488 -1.314 1.00 79.69 81 SER A CA 1
ATOM 618 C C . SER A 1 81 ? 15.246 1.233 -0.359 1.00 79.69 81 SER A C 1
ATOM 620 O O . SER A 1 81 ? 15.135 0.377 0.510 1.00 79.69 81 SER A O 1
ATOM 622 N N . SER A 1 82 ? 16.335 1.991 -0.484 1.00 74.56 82 SER A N 1
ATOM 623 C CA . SER A 1 82 ? 17.527 1.825 0.366 1.00 74.56 82 SER A CA 1
ATOM 624 C C . SER A 1 82 ? 18.049 0.378 0.423 1.00 74.56 82 SER A C 1
ATOM 626 O O . SER A 1 82 ? 18.616 -0.034 1.426 1.00 74.56 82 SER A O 1
ATOM 628 N N . GLY A 1 83 ? 17.856 -0.398 -0.652 1.00 75.44 83 GLY A N 1
ATOM 629 C CA . GLY A 1 83 ? 18.248 -1.811 -0.716 1.00 75.44 83 GLY A CA 1
ATOM 630 C C . GLY A 1 83 ? 17.238 -2.798 -0.120 1.00 75.44 83 GLY A C 1
ATOM 631 O O . GLY A 1 83 ? 17.551 -3.978 -0.037 1.00 75.44 83 GLY A O 1
ATOM 632 N N . VAL A 1 84 ? 16.043 -2.339 0.254 1.00 79.50 84 VAL A N 1
ATOM 633 C CA . VAL A 1 84 ? 14.964 -3.157 0.823 1.00 79.50 84 VAL A CA 1
ATOM 634 C C . VAL A 1 84 ? 13.891 -3.421 -0.234 1.00 79.50 84 VAL A C 1
ATOM 636 O O . VAL A 1 84 ? 13.417 -2.475 -0.871 1.00 79.50 84 VAL A O 1
ATOM 639 N N . LEU A 1 85 ? 13.469 -4.680 -0.405 1.00 83.25 85 LEU A N 1
ATOM 640 C CA . LEU A 1 85 ? 12.339 -5.031 -1.276 1.00 83.25 85 LEU A CA 1
ATOM 641 C C . LEU A 1 85 ? 11.026 -4.542 -0.656 1.00 83.25 85 LEU A C 1
ATOM 643 O O . LEU A 1 85 ? 10.653 -4.956 0.440 1.00 83.25 85 LEU A O 1
ATOM 647 N N . CYS A 1 86 ? 10.321 -3.667 -1.366 1.00 82.50 86 CYS A N 1
ATOM 648 C CA . CYS A 1 86 ? 9.121 -3.016 -0.844 1.00 82.50 86 CYS A CA 1
ATOM 649 C C . CYS A 1 86 ? 7.839 -3.608 -1.410 1.00 82.50 86 CYS A C 1
ATOM 651 O O . CYS A 1 86 ? 6.854 -3.750 -0.693 1.00 82.50 86 CYS A O 1
ATOM 653 N N . GLY A 1 87 ? 7.860 -3.972 -2.682 1.00 88.19 87 GLY A N 1
ATOM 654 C CA . GLY A 1 87 ? 6.719 -4.530 -3.380 1.00 88.19 87 GLY A CA 1
ATOM 655 C C . GLY A 1 87 ? 7.048 -4.748 -4.843 1.00 88.19 87 GLY A C 1
ATOM 656 O O . GLY A 1 87 ? 8.141 -4.418 -5.308 1.00 88.19 87 GLY A O 1
ATOM 657 N N . TYR A 1 88 ? 6.106 -5.324 -5.567 1.00 92.19 88 TYR A N 1
ATOM 658 C CA . TYR A 1 88 ? 6.266 -5.618 -6.979 1.00 92.19 88 TYR A CA 1
ATOM 659 C C . TYR A 1 88 ? 4.915 -5.630 -7.682 1.00 92.19 88 TYR A C 1
ATOM 661 O O . TYR A 1 88 ? 3.867 -5.793 -7.060 1.00 92.19 88 TYR A O 1
ATOM 669 N N . TYR A 1 89 ? 4.961 -5.489 -8.995 1.00 95.44 89 TYR A N 1
ATOM 670 C CA . TYR A 1 89 ? 3.855 -5.709 -9.902 1.00 95.44 89 TYR A CA 1
ATOM 671 C C . TYR A 1 89 ? 4.193 -6.884 -10.806 1.00 95.44 89 TYR A C 1
ATOM 673 O O . TYR A 1 89 ? 5.298 -6.960 -11.345 1.00 95.44 89 TYR A O 1
ATOM 681 N N . ARG A 1 90 ? 3.233 -7.775 -11.009 1.00 95.19 90 ARG A N 1
ATOM 682 C CA . ARG A 1 90 ? 3.258 -8.773 -12.078 1.00 95.19 90 ARG A CA 1
ATOM 683 C C . ARG A 1 90 ? 2.462 -8.254 -13.266 1.00 95.19 90 ARG A C 1
ATOM 685 O O . ARG A 1 90 ? 1.593 -7.409 -13.098 1.00 95.19 90 ARG A O 1
ATOM 692 N N . ASN A 1 91 ? 2.757 -8.753 -14.464 1.00 96.12 91 ASN A N 1
ATOM 693 C CA . ASN A 1 91 ? 1.976 -8.464 -15.674 1.00 96.12 91 ASN A CA 1
ATOM 694 C C . ASN A 1 91 ? 1.707 -6.963 -15.909 1.00 96.12 91 ASN A C 1
ATOM 696 O O . ASN A 1 91 ? 0.643 -6.576 -16.391 1.00 96.12 91 ASN A O 1
ATOM 700 N N . ALA A 1 92 ? 2.653 -6.104 -15.530 1.00 97.31 92 ALA A N 1
ATOM 701 C CA . ALA A 1 92 ? 2.486 -4.666 -15.624 1.00 97.31 92 ALA A CA 1
ATOM 702 C C . ALA A 1 92 ? 2.728 -4.182 -17.055 1.00 97.31 92 ALA A C 1
ATOM 704 O O . ALA A 1 92 ? 3.437 -4.819 -17.839 1.00 97.31 92 ALA A O 1
ATOM 705 N N . THR A 1 93 ? 2.151 -3.025 -17.368 1.00 97.31 93 THR A N 1
ATOM 706 C CA . THR A 1 93 ? 2.428 -2.275 -18.594 1.00 97.31 93 THR A CA 1
ATOM 707 C C . THR A 1 93 ? 3.354 -1.112 -18.273 1.00 97.31 93 THR A C 1
ATOM 709 O O . THR A 1 93 ? 3.069 -0.337 -17.360 1.00 97.31 93 THR A O 1
ATOM 712 N N . VAL A 1 94 ? 4.465 -1.002 -18.999 1.00 96.06 94 VAL A N 1
ATOM 713 C CA . VAL A 1 94 ? 5.478 0.048 -18.849 1.00 96.06 94 VAL A CA 1
ATOM 714 C C . VAL A 1 94 ? 5.420 0.983 -20.049 1.00 96.06 94 VAL A C 1
ATOM 716 O O . VAL A 1 94 ? 5.455 0.527 -21.188 1.00 96.06 94 VAL A O 1
ATOM 719 N N . PHE A 1 95 ? 5.369 2.288 -19.797 1.00 95.19 95 PHE A N 1
ATOM 720 C CA . PHE A 1 95 ? 5.300 3.327 -20.820 1.00 95.19 95 PHE A CA 1
ATOM 721 C C . PHE A 1 95 ? 6.691 3.876 -21.162 1.00 95.19 95 PHE A C 1
ATOM 723 O O . PHE A 1 95 ? 7.511 4.173 -20.284 1.00 95.19 95 PHE A O 1
ATOM 730 N N . SER A 1 96 ? 6.926 4.101 -22.455 1.00 91.44 96 SER A N 1
ATOM 731 C CA . SER A 1 96 ? 8.138 4.744 -22.990 1.00 91.44 96 SER A CA 1
ATOM 732 C C . SER A 1 96 ? 8.343 6.160 -22.439 1.00 91.44 96 SER A C 1
ATOM 734 O O . SER A 1 96 ? 9.472 6.583 -22.175 1.00 91.44 96 SER A O 1
ATOM 736 N N . HIS A 1 97 ? 7.248 6.881 -22.187 1.00 90.75 97 HIS A N 1
ATOM 737 C CA . HIS A 1 97 ? 7.235 8.242 -21.658 1.00 90.75 97 HIS A CA 1
ATOM 738 C C . HIS A 1 97 ? 6.380 8.316 -20.386 1.00 90.75 97 HIS A C 1
ATOM 740 O O . HIS A 1 97 ? 5.388 7.594 -20.284 1.00 90.75 97 HIS A O 1
ATOM 746 N N . PRO A 1 98 ? 6.732 9.173 -19.408 1.00 91.00 98 PRO A N 1
ATOM 747 C CA . PRO A 1 98 ? 5.900 9.365 -18.230 1.00 91.00 98 PRO A CA 1
ATOM 748 C C . PRO A 1 98 ? 4.535 9.934 -18.624 1.00 91.00 98 PRO A C 1
ATOM 750 O O . PRO A 1 98 ? 4.457 10.926 -19.348 1.00 91.00 98 PRO A O 1
ATOM 753 N N . ILE A 1 99 ? 3.471 9.346 -18.093 1.00 92.62 99 ILE A N 1
ATOM 754 C CA . ILE A 1 99 ? 2.101 9.841 -18.227 1.00 92.62 99 ILE A CA 1
ATOM 755 C C . ILE A 1 99 ? 1.688 10.545 -16.940 1.00 92.62 99 ILE A C 1
ATOM 757 O O . ILE A 1 99 ? 2.128 10.169 -15.855 1.00 92.62 99 ILE A O 1
ATOM 761 N N . ARG A 1 100 ? 0.860 11.587 -17.027 1.00 93.56 100 ARG A N 1
ATOM 762 C CA . ARG A 1 100 ? 0.330 12.234 -15.819 1.00 93.56 100 ARG A CA 1
ATOM 763 C C . ARG A 1 100 ? -0.579 11.248 -15.080 1.00 93.56 100 ARG A C 1
ATOM 765 O O . ARG A 1 100 ? -1.373 10.577 -15.734 1.00 93.56 100 ARG A O 1
ATOM 772 N N . HIS A 1 101 ? -0.478 11.174 -13.750 1.00 91.81 101 HIS A N 1
ATOM 773 C CA . HIS A 1 101 ? -1.382 10.342 -12.948 1.00 91.81 101 HIS A CA 1
ATOM 774 C C . HIS A 1 101 ? -2.848 10.695 -13.282 1.00 91.81 101 HIS A C 1
ATOM 776 O O . HIS A 1 101 ? -3.155 11.893 -13.351 1.00 91.81 101 HIS A O 1
ATOM 782 N N . PRO A 1 102 ? -3.753 9.717 -13.494 1.00 90.81 102 PRO A N 1
ATOM 783 C CA . PRO A 1 102 ? -5.130 9.980 -13.946 1.00 90.81 102 PRO A CA 1
ATOM 784 C C . PRO A 1 102 ? -5.896 10.907 -12.997 1.00 90.81 102 PRO A C 1
ATOM 786 O O . PRO A 1 102 ? -6.568 11.837 -13.441 1.00 90.81 102 PRO A O 1
ATOM 789 N N . ASP A 1 103 ? -5.676 10.745 -11.692 1.00 87.25 103 ASP A N 1
ATOM 790 C CA . ASP A 1 103 ? -6.291 11.584 -10.654 1.00 87.25 103 ASP A CA 1
ATOM 791 C C . ASP A 1 103 ? -5.613 12.955 -10.482 1.00 87.25 103 ASP A C 1
ATOM 793 O O . ASP A 1 103 ? -5.940 13.708 -9.571 1.00 87.25 103 ASP A O 1
ATOM 797 N N . LYS A 1 104 ? -4.654 13.300 -11.355 1.00 88.12 104 LYS A N 1
ATOM 798 C CA . LYS A 1 104 ? -3.928 14.582 -11.363 1.00 88.12 104 LYS A CA 1
ATOM 799 C C . LYS A 1 104 ? -3.235 14.910 -10.033 1.00 88.12 104 LYS A C 1
ATOM 801 O O . LYS A 1 104 ? -3.099 16.083 -9.695 1.00 88.12 104 LYS A O 1
ATOM 806 N N . LEU A 1 105 ? -2.766 13.879 -9.333 1.00 84.19 105 LEU A N 1
ATOM 807 C CA . LEU A 1 105 ? -2.124 13.985 -8.023 1.00 84.19 105 LEU A CA 1
ATOM 808 C C . LEU A 1 105 ? -0.850 14.838 -8.058 1.00 84.19 105 LEU A C 1
ATOM 810 O O . LEU A 1 105 ? -0.165 14.937 -9.084 1.00 84.19 105 LEU A O 1
ATOM 814 N N . GLU A 1 106 ? -0.517 15.408 -6.903 1.00 81.31 106 GLU A N 1
ATOM 815 C CA . GLU A 1 106 ? 0.650 16.262 -6.699 1.00 81.31 106 GLU A CA 1
ATOM 816 C C . GLU A 1 106 ? 1.486 15.772 -5.512 1.00 81.31 106 GLU A C 1
ATOM 818 O O . GLU A 1 106 ? 0.967 15.396 -4.462 1.00 81.31 106 GLU A O 1
ATOM 823 N N . ALA A 1 107 ? 2.806 15.801 -5.678 1.00 73.81 107 ALA A N 1
ATOM 824 C CA . ALA A 1 107 ? 3.781 15.565 -4.627 1.00 73.81 107 ALA A CA 1
ATOM 825 C C . ALA A 1 107 ? 4.314 16.931 -4.163 1.00 73.81 107 ALA A C 1
ATOM 827 O O . ALA A 1 107 ? 5.218 17.520 -4.764 1.00 73.81 107 ALA A O 1
ATOM 828 N N . GLY A 1 108 ? 3.689 17.500 -3.127 1.00 74.25 108 GLY A N 1
ATOM 829 C CA . GLY A 1 108 ? 3.900 18.904 -2.770 1.00 74.25 108 GLY A CA 1
ATOM 830 C C . GLY A 1 108 ? 3.284 19.814 -3.833 1.00 74.25 108 GLY A C 1
ATOM 831 O O . GLY A 1 108 ? 2.078 19.799 -4.002 1.00 74.25 108 GLY A O 1
ATOM 832 N N . SER A 1 109 ? 4.105 20.585 -4.550 1.00 77.50 109 SER A N 1
ATOM 833 C CA . SER A 1 109 ? 3.664 21.458 -5.654 1.00 77.50 109 SER A CA 1
ATOM 834 C C . SER A 1 109 ? 3.989 20.905 -7.049 1.00 77.50 109 SER A C 1
ATOM 836 O O . SER A 1 109 ? 3.899 21.624 -8.042 1.00 77.50 109 SER A O 1
ATOM 838 N N . SER A 1 110 ? 4.467 19.659 -7.135 1.00 82.00 110 SER A N 1
ATOM 839 C CA . SER A 1 110 ? 4.904 19.041 -8.392 1.00 82.00 110 SER A CA 1
ATOM 840 C C . SER A 1 110 ? 3.913 17.967 -8.845 1.00 82.00 110 SER A C 1
ATOM 842 O O . SER A 1 110 ? 3.622 17.066 -8.058 1.00 82.00 110 SER A O 1
ATOM 844 N N . PRO A 1 111 ? 3.424 17.991 -10.099 1.00 87.25 111 PRO A N 1
ATOM 845 C CA . PRO A 1 111 ? 2.537 16.946 -10.600 1.00 87.25 111 PRO A CA 1
ATOM 846 C C . PRO A 1 111 ? 3.212 15.572 -10.592 1.00 87.25 111 PRO A C 1
ATOM 848 O O . PRO A 1 111 ? 4.400 15.443 -10.905 1.00 87.25 111 PRO A O 1
ATOM 851 N N . ILE A 1 112 ? 2.439 14.535 -10.279 1.00 85.94 112 ILE A N 1
ATOM 852 C CA . ILE A 1 112 ? 2.911 13.152 -10.305 1.00 85.94 112 ILE A CA 1
ATOM 853 C C . ILE A 1 112 ? 2.757 12.581 -11.715 1.00 85.94 112 ILE A C 1
ATOM 855 O O . ILE A 1 112 ? 1.683 12.631 -12.324 1.00 85.94 112 ILE A O 1
ATOM 859 N N . TYR A 1 113 ? 3.854 12.018 -12.219 1.00 89.94 113 TYR A N 1
ATOM 860 C CA . TYR A 1 113 ? 3.906 11.299 -13.484 1.00 89.94 113 TYR A CA 1
ATOM 861 C C . TYR A 1 113 ? 4.306 9.851 -13.239 1.00 89.94 113 TYR A C 1
ATOM 863 O O . TYR A 1 113 ? 5.241 9.584 -12.495 1.00 89.94 113 TYR A O 1
ATOM 871 N N . CYS A 1 114 ? 3.636 8.918 -13.894 1.00 91.62 114 CYS A N 1
ATOM 872 C CA . CYS A 1 114 ? 3.846 7.489 -13.730 1.00 91.62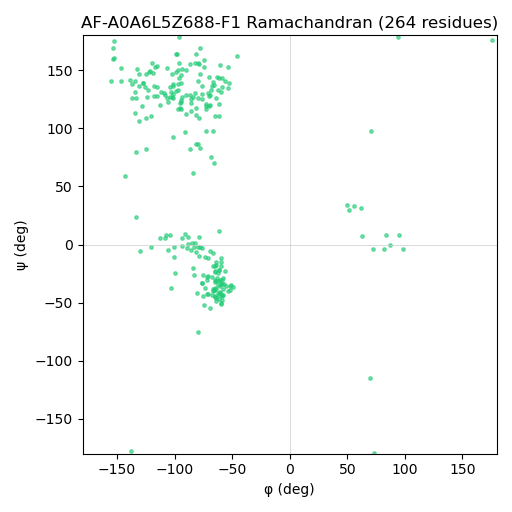 114 CYS A CA 1
ATOM 873 C C . CYS A 1 114 ? 4.371 6.887 -15.031 1.00 91.62 114 CYS A C 1
ATOM 875 O O . CYS A 1 114 ? 4.129 7.405 -16.119 1.00 91.62 114 CYS A O 1
ATOM 877 N N . ARG A 1 115 ? 5.108 5.784 -14.923 1.00 93.06 115 ARG A N 1
ATOM 878 C CA . ARG A 1 115 ? 5.620 5.031 -16.080 1.00 93.06 115 ARG A CA 1
ATOM 879 C C . ARG A 1 115 ? 5.126 3.594 -16.106 1.00 93.06 115 ARG A C 1
ATOM 881 O O . ARG A 1 115 ? 5.446 2.873 -17.040 1.00 93.06 115 ARG A O 1
ATOM 888 N N . VAL A 1 116 ? 4.358 3.177 -15.106 1.00 95.50 116 VAL A N 1
ATOM 889 C CA . VAL A 1 116 ? 3.859 1.809 -15.007 1.00 95.50 116 VAL A CA 1
ATOM 890 C C . VAL A 1 116 ? 2.390 1.832 -14.640 1.00 95.50 116 VAL A C 1
ATOM 892 O O . VAL A 1 116 ? 1.983 2.646 -13.814 1.00 95.50 116 VAL A O 1
ATOM 895 N N . LYS A 1 117 ? 1.620 0.929 -15.238 1.00 96.69 117 LYS A N 1
ATOM 896 C CA . LYS A 1 117 ? 0.221 0.657 -14.913 1.00 96.69 117 LYS A CA 1
ATOM 897 C C . LYS A 1 117 ? 0.046 -0.834 -14.656 1.00 96.69 117 LYS A C 1
ATOM 899 O O . LYS A 1 117 ? 0.595 -1.657 -15.391 1.00 96.69 117 LYS A O 1
ATOM 904 N N . VAL A 1 118 ? -0.738 -1.188 -13.646 1.00 97.12 118 VAL A N 1
ATOM 905 C CA . VAL A 1 118 ? -1.050 -2.581 -13.320 1.00 97.12 118 VAL A CA 1
ATOM 906 C C . VAL A 1 118 ? -2.469 -2.710 -12.764 1.00 97.12 118 VAL A C 1
ATOM 908 O O . VAL A 1 118 ? -2.997 -1.771 -12.172 1.00 97.12 118 VAL A O 1
ATOM 911 N N . GLN A 1 119 ? -3.086 -3.874 -12.959 1.00 94.19 119 GLN A N 1
ATOM 912 C CA . GLN A 1 119 ? -4.323 -4.231 -12.265 1.00 94.19 119 GLN A CA 1
ATOM 913 C C . GLN A 1 119 ? -4.063 -4.496 -10.768 1.00 94.19 119 GLN A C 1
ATOM 915 O O . GLN A 1 119 ? -3.020 -5.076 -10.444 1.00 94.19 119 GLN A O 1
ATOM 920 N N . PRO A 1 120 ? -4.985 -4.142 -9.853 1.00 88.69 120 PRO A N 1
ATOM 921 C CA . PRO A 1 120 ? -4.794 -4.326 -8.414 1.00 88.69 120 PRO A CA 1
ATOM 922 C C . PRO A 1 120 ? -4.421 -5.754 -7.997 1.00 88.69 120 PRO A C 1
ATOM 924 O O . PRO A 1 120 ? -3.527 -5.929 -7.174 1.00 88.69 120 PRO A O 1
ATOM 927 N N . GLU A 1 121 ? -5.022 -6.780 -8.604 1.00 88.38 121 GLU A N 1
ATOM 928 C CA . GLU A 1 121 ? -4.739 -8.191 -8.301 1.00 88.38 121 GLU A CA 1
ATOM 929 C C . GLU A 1 121 ? -3.311 -8.633 -8.652 1.00 88.38 121 GLU A C 1
ATOM 931 O O . GLU A 1 121 ? -2.826 -9.647 -8.151 1.00 88.38 121 GLU A O 1
ATOM 936 N N . ASN A 1 122 ? -2.627 -7.871 -9.505 1.00 93.81 122 ASN A N 1
ATOM 937 C CA . ASN A 1 122 ? -1.256 -8.141 -9.912 1.00 93.81 122 ASN A CA 1
ATOM 938 C C . ASN A 1 122 ? -0.233 -7.272 -9.159 1.00 93.81 122 ASN A C 1
ATOM 940 O O . ASN A 1 122 ? 0.972 -7.423 -9.376 1.00 93.81 122 ASN A O 1
ATOM 944 N N . ALA A 1 123 ? -0.676 -6.372 -8.280 1.00 91.31 123 ALA A N 1
ATOM 945 C CA . ALA A 1 123 ? 0.196 -5.573 -7.432 1.00 91.31 123 ALA A CA 1
ATOM 946 C C . ALA A 1 123 ? 0.335 -6.201 -6.044 1.00 91.31 123 ALA A C 1
ATOM 948 O O . ALA A 1 123 ? -0.635 -6.635 -5.428 1.00 91.31 123 ALA A O 1
ATOM 949 N N . PHE A 1 124 ? 1.555 -6.205 -5.518 1.00 87.38 124 PHE A N 1
ATOM 950 C CA . PHE A 1 124 ? 1.843 -6.740 -4.198 1.00 87.38 124 PHE A CA 1
ATOM 951 C C . PHE A 1 124 ? 2.733 -5.789 -3.406 1.00 87.38 124 PHE A C 1
ATOM 953 O O . PHE A 1 124 ? 3.907 -5.595 -3.732 1.00 87.38 124 PHE A O 1
ATOM 960 N N . LEU A 1 125 ? 2.182 -5.225 -2.335 1.00 84.44 125 LEU A N 1
ATOM 961 C CA . LEU A 1 125 ? 2.920 -4.433 -1.359 1.00 84.44 125 LEU A CA 1
ATOM 962 C C . LEU A 1 125 ? 3.344 -5.334 -0.198 1.00 84.44 125 LEU A C 1
ATOM 964 O O . LEU A 1 125 ? 2.509 -5.952 0.458 1.00 84.44 125 LEU A O 1
ATOM 968 N N . ILE A 1 126 ? 4.643 -5.403 0.083 1.00 80.44 126 ILE A N 1
ATOM 969 C CA . ILE A 1 126 ? 5.151 -6.164 1.225 1.00 80.44 126 ILE A CA 1
ATOM 970 C C . ILE A 1 126 ? 4.960 -5.304 2.489 1.00 80.44 126 ILE A C 1
ATOM 972 O O . ILE A 1 126 ? 5.447 -4.164 2.519 1.00 80.44 126 ILE A O 1
ATOM 976 N N . PRO A 1 127 ? 4.295 -5.813 3.545 1.00 75.25 127 PRO A N 1
ATOM 977 C CA . PRO A 1 127 ? 4.132 -5.123 4.817 1.00 75.25 127 PRO A CA 1
ATOM 978 C C . PRO A 1 127 ? 5.485 -4.750 5.397 1.00 75.25 127 PRO A C 1
ATOM 980 O O . PRO A 1 127 ? 6.416 -5.553 5.345 1.00 75.25 127 PRO A O 1
ATOM 983 N N . ALA A 1 128 ? 5.591 -3.563 5.992 1.00 73.06 128 ALA A N 1
ATOM 984 C CA . ALA A 1 128 ? 6.861 -3.031 6.483 1.00 73.06 128 ALA A CA 1
ATOM 985 C C . ALA A 1 128 ? 7.617 -4.007 7.407 1.00 73.06 128 ALA A C 1
ATOM 987 O O . ALA A 1 128 ? 8.829 -4.147 7.279 1.00 73.06 128 ALA A O 1
ATOM 988 N N . GLY A 1 129 ? 6.908 -4.740 8.275 1.00 70.06 129 GLY A N 1
ATOM 989 C CA . GLY A 1 129 ? 7.504 -5.728 9.186 1.00 70.06 129 GLY A CA 1
ATOM 990 C C . GLY A 1 129 ? 8.024 -7.015 8.529 1.00 70.06 129 GLY A C 1
ATOM 991 O O . GLY A 1 129 ? 8.717 -7.785 9.191 1.00 70.06 129 GLY A O 1
ATOM 992 N N . ASN A 1 130 ? 7.700 -7.247 7.255 1.00 74.25 130 ASN A N 1
ATOM 993 C CA . ASN A 1 130 ? 8.093 -8.430 6.483 1.00 74.25 130 ASN A CA 1
ATOM 994 C C . ASN A 1 130 ? 9.064 -8.082 5.345 1.00 74.25 130 ASN A C 1
ATOM 996 O O . ASN A 1 130 ? 9.381 -8.938 4.519 1.00 74.25 130 ASN A O 1
ATOM 1000 N N . ARG A 1 131 ? 9.510 -6.827 5.255 1.00 77.88 131 ARG A N 1
ATOM 1001 C CA . ARG A 1 131 ? 10.496 -6.427 4.254 1.00 77.88 131 ARG A CA 1
ATOM 1002 C C . ARG A 1 131 ? 11.877 -6.915 4.676 1.00 77.88 131 ARG A C 1
ATOM 1004 O O . ARG A 1 131 ? 12.243 -6.820 5.841 1.00 77.88 131 ARG A O 1
ATOM 1011 N N . HIS A 1 132 ? 12.618 -7.464 3.722 1.00 66.38 132 HIS A N 1
ATOM 1012 C CA . HIS A 1 132 ? 13.945 -8.026 3.954 1.00 66.38 132 HIS A CA 1
ATOM 1013 C C . HIS A 1 132 ? 15.029 -7.022 3.544 1.00 66.38 132 HIS A C 1
ATOM 1015 O O . HIS A 1 132 ? 14.975 -6.468 2.443 1.00 66.38 132 HIS A O 1
ATOM 1021 N N . ASP A 1 133 ? 16.012 -6.818 4.426 1.00 60.19 133 ASP A N 1
ATOM 1022 C CA . ASP A 1 133 ? 17.034 -5.762 4.320 1.00 60.19 133 ASP A CA 1
ATOM 1023 C C . ASP A 1 133 ? 18.194 -6.066 3.350 1.00 60.19 133 ASP A C 1
ATOM 1025 O O . ASP A 1 133 ? 19.086 -5.240 3.133 1.00 60.19 133 ASP A O 1
ATOM 1029 N N . GLU A 1 134 ? 18.206 -7.243 2.726 1.00 58.78 134 GLU A N 1
ATOM 1030 C CA . GLU A 1 134 ? 19.331 -7.686 1.903 1.00 58.78 134 GLU A CA 1
ATOM 1031 C C . GLU A 1 134 ? 18.898 -8.070 0.493 1.00 58.78 134 GLU A C 1
ATOM 1033 O O . GLU A 1 134 ? 18.722 -9.242 0.168 1.00 58.78 134 GLU A O 1
ATOM 1038 N N . LEU A 1 135 ? 18.755 -7.060 -0.370 1.00 64.12 135 LEU A N 1
ATOM 1039 C CA . LEU A 1 135 ? 18.691 -7.288 -1.810 1.00 64.12 135 LEU A CA 1
ATOM 1040 C C . LEU A 1 135 ? 20.080 -7.504 -2.416 1.00 64.12 135 LEU A C 1
ATOM 1042 O O . LEU A 1 135 ? 21.02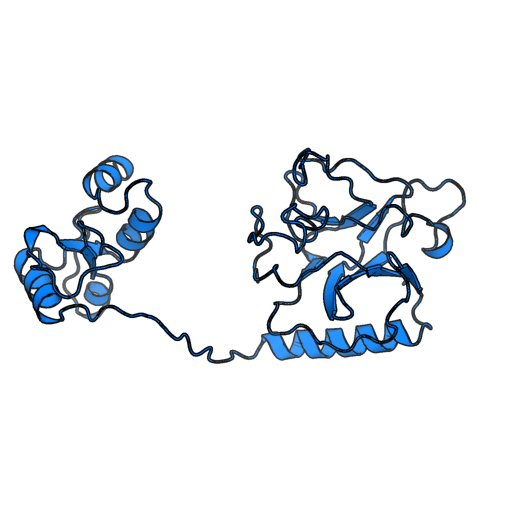7 -6.781 -2.089 1.00 64.12 135 LEU A O 1
ATOM 1046 N N . GLN A 1 136 ? 20.157 -8.432 -3.369 1.00 60.62 136 GLN A N 1
ATOM 1047 C CA . GLN A 1 136 ? 21.275 -8.612 -4.293 1.00 60.62 136 GLN A CA 1
ATOM 1048 C C . GLN A 1 136 ? 20.716 -8.653 -5.728 1.00 60.62 136 GLN A C 1
ATOM 1050 O O . GLN A 1 136 ? 19.916 -9.539 -6.026 1.00 60.62 136 GLN A O 1
ATOM 1055 N N . PRO A 1 137 ? 21.101 -7.722 -6.625 1.00 60.94 137 PRO A N 1
ATOM 1056 C CA . PRO A 1 137 ? 22.113 -6.686 -6.484 1.00 60.94 137 PRO A CA 1
ATOM 1057 C C . PRO A 1 137 ? 21.573 -5.463 -5.749 1.00 60.94 137 PRO A C 1
ATOM 1059 O O . PRO A 1 137 ? 20.388 -5.144 -5.798 1.00 60.94 137 PRO A O 1
ATOM 1062 N N . ARG A 1 138 ? 22.482 -4.707 -5.139 1.00 67.00 138 ARG A N 1
ATOM 1063 C CA . ARG A 1 138 ? 22.215 -3.324 -4.745 1.00 67.00 138 ARG A CA 1
ATOM 1064 C C . ARG A 1 138 ? 22.631 -2.435 -5.907 1.00 67.00 138 ARG A C 1
ATOM 1066 O O . ARG A 1 138 ? 23.827 -2.172 -6.042 1.00 67.00 138 ARG A O 1
ATOM 1073 N N . PRO A 1 139 ? 21.707 -2.016 -6.782 1.00 63.56 139 PRO A N 1
ATOM 1074 C CA . PRO A 1 139 ? 22.102 -1.160 -7.879 1.00 63.56 139 PRO A CA 1
ATOM 1075 C C . PRO A 1 139 ? 22.725 0.139 -7.331 1.00 63.56 139 PRO A C 1
ATOM 1077 O O . PRO A 1 139 ? 22.208 0.751 -6.389 1.00 63.56 139 PRO A O 1
ATOM 1080 N N . SER A 1 140 ? 23.890 0.502 -7.870 1.00 54.38 140 SER A N 1
ATOM 1081 C CA . SER A 1 140 ? 24.726 1.617 -7.416 1.00 54.38 140 SER A CA 1
ATOM 1082 C C . SER A 1 140 ? 24.306 2.942 -8.061 1.00 54.38 140 SER A C 1
ATOM 1084 O O . SER A 1 140 ? 23.710 2.969 -9.133 1.00 54.38 140 SER A O 1
ATOM 1086 N N . GLY A 1 141 ? 24.612 4.062 -7.403 1.00 55.75 141 GLY A N 1
ATOM 1087 C CA . GLY A 1 141 ? 24.263 5.401 -7.888 1.00 55.75 141 GLY A CA 1
ATOM 1088 C C . GLY A 1 141 ? 22.946 5.946 -7.328 1.00 55.75 141 GLY A C 1
ATOM 1089 O O . GLY A 1 141 ? 22.278 5.308 -6.508 1.00 55.75 141 GLY A O 1
ATOM 1090 N N . GLN A 1 142 ? 22.615 7.176 -7.726 1.00 48.84 142 GLN A N 1
ATOM 1091 C CA . GLN A 1 142 ? 21.502 7.937 -7.154 1.00 48.84 142 GLN A CA 1
ATOM 1092 C C . GLN A 1 142 ? 20.134 7.438 -7.660 1.00 48.84 142 GLN A C 1
ATOM 1094 O O . GLN A 1 142 ? 19.196 7.384 -6.870 1.00 48.84 142 GLN A O 1
ATOM 1099 N N . PHE A 1 143 ? 20.042 6.952 -8.911 1.00 64.62 143 PHE A N 1
ATOM 1100 C CA . PHE A 1 143 ? 18.773 6.531 -9.539 1.00 64.62 143 PHE A CA 1
ATOM 1101 C C . PHE A 1 143 ? 18.858 5.293 -10.458 1.00 64.62 143 PHE A C 1
ATOM 1103 O O . PHE A 1 143 ? 18.521 5.377 -11.639 1.00 64.62 143 PHE A O 1
ATOM 1110 N N . PRO A 1 144 ? 19.294 4.117 -9.985 1.00 77.00 144 PRO A N 1
ATOM 1111 C CA . PRO A 1 144 ? 19.493 2.997 -10.886 1.00 77.00 144 PRO A CA 1
ATOM 1112 C C . PRO A 1 144 ? 18.232 2.131 -11.047 1.00 77.00 144 PRO A C 1
ATOM 1114 O O . PRO A 1 144 ? 17.627 1.668 -10.074 1.00 77.00 144 PRO A O 1
ATOM 1117 N N . VAL A 1 145 ? 17.869 1.890 -12.307 1.00 85.62 145 VAL A N 1
ATOM 1118 C CA . VAL A 1 145 ? 16.994 0.788 -12.722 1.00 85.62 145 VAL A CA 1
ATOM 1119 C C . VAL A 1 145 ? 17.847 -0.385 -13.204 1.00 85.62 145 VAL A C 1
ATOM 1121 O O . VAL A 1 145 ? 18.931 -0.180 -13.752 1.00 85.62 145 VAL A O 1
ATOM 1124 N N . LEU A 1 146 ? 17.361 -1.612 -13.043 1.00 89.00 146 LEU A N 1
ATOM 1125 C CA . LEU A 1 146 ? 17.967 -2.806 -13.626 1.00 89.00 146 LEU A CA 1
ATOM 1126 C C . LEU A 1 146 ? 16.950 -3.533 -14.490 1.00 89.00 146 LEU A C 1
ATOM 1128 O O . LEU A 1 146 ? 15.822 -3.775 -14.070 1.00 89.00 146 LEU A O 1
ATOM 1132 N N . TYR A 1 147 ? 17.391 -3.908 -15.682 1.00 91.06 147 TYR A N 1
ATOM 1133 C CA . TYR A 1 147 ? 16.629 -4.736 -16.601 1.00 91.06 147 TYR A CA 1
ATOM 1134 C C . TYR A 1 147 ? 17.159 -6.160 -16.512 1.00 91.06 147 TYR A C 1
ATOM 1136 O O . TYR A 1 147 ? 18.375 -6.362 -16.450 1.00 91.06 147 TYR A O 1
ATOM 1144 N N . GLY A 1 148 ? 16.259 -7.132 -16.508 1.00 91.31 148 GLY A N 1
ATOM 1145 C CA . GLY A 1 148 ? 16.611 -8.539 -16.430 1.00 91.31 148 GLY A CA 1
ATOM 1146 C C . GLY A 1 148 ? 15.572 -9.436 -17.077 1.00 91.31 148 GLY A C 1
ATOM 1147 O O . GLY A 1 148 ? 14.509 -9.006 -17.527 1.00 91.31 148 GLY A O 1
ATOM 1148 N N . ASN A 1 149 ? 15.917 -10.708 -17.105 1.00 92.12 149 ASN A N 1
ATOM 1149 C CA . ASN A 1 149 ? 15.122 -11.815 -17.610 1.00 92.12 149 ASN A CA 1
ATOM 1150 C C . ASN A 1 149 ? 15.256 -13.000 -16.640 1.00 92.12 149 ASN A C 1
ATOM 1152 O O . ASN A 1 149 ? 15.929 -12.897 -15.616 1.00 92.12 149 ASN A O 1
ATOM 1156 N N . GLU A 1 150 ? 14.626 -14.123 -16.964 1.00 89.38 150 GLU A N 1
ATOM 1157 C CA . GLU A 1 150 ? 14.642 -15.334 -16.129 1.00 89.38 150 GLU A CA 1
ATOM 1158 C C . GLU A 1 150 ? 16.059 -15.871 -15.858 1.00 89.38 150 GLU A C 1
ATOM 1160 O O . GLU A 1 150 ? 16.309 -16.404 -14.780 1.00 89.38 150 GLU A O 1
ATOM 1165 N N . ASP A 1 151 ? 17.007 -15.641 -16.771 1.00 89.69 151 ASP A N 1
ATOM 1166 C CA . ASP A 1 151 ? 18.407 -16.069 -16.628 1.00 89.69 151 ASP A CA 1
ATOM 1167 C C . ASP A 1 151 ? 19.232 -15.151 -15.711 1.00 89.69 151 ASP A C 1
ATOM 1169 O O . ASP A 1 151 ? 20.378 -15.443 -15.359 1.00 89.69 151 ASP A O 1
ATOM 1173 N N . SER A 1 152 ? 18.680 -14.003 -15.318 1.00 89.19 152 SER A N 1
ATOM 1174 C CA . SER A 1 152 ? 19.376 -13.055 -14.457 1.00 89.19 152 SER A CA 1
ATOM 1175 C C . SER A 1 152 ? 19.449 -13.597 -13.027 1.00 89.19 152 SER A C 1
ATOM 1177 O O . SER A 1 152 ? 18.425 -13.787 -12.376 1.00 89.19 152 SER A O 1
ATOM 1179 N N . ALA A 1 153 ? 20.660 -13.769 -12.481 1.00 85.56 153 ALA A N 1
ATOM 1180 C CA . ALA A 1 153 ? 20.872 -14.348 -11.142 1.00 85.56 153 ALA A CA 1
ATOM 1181 C C . ALA A 1 153 ? 20.025 -13.690 -10.031 1.00 85.56 153 ALA A C 1
ATOM 1183 O O . ALA A 1 153 ? 19.547 -14.345 -9.105 1.00 85.56 153 ALA A O 1
ATOM 1184 N N . TRP A 1 154 ? 19.797 -12.385 -10.146 1.00 85.06 154 TRP A N 1
ATOM 1185 C CA . TRP A 1 154 ? 19.001 -11.613 -9.199 1.00 85.06 154 TRP A CA 1
ATOM 1186 C C . TRP A 1 154 ? 17.492 -11.818 -9.313 1.00 85.06 154 TRP A C 1
ATOM 1188 O O . TRP A 1 154 ? 16.774 -11.657 -8.327 1.00 85.06 154 TRP A O 1
ATOM 1198 N N . VAL A 1 155 ? 17.011 -12.198 -10.498 1.00 90.12 155 VAL A N 1
ATOM 1199 C CA . VAL A 1 155 ? 15.616 -12.592 -10.707 1.00 90.12 155 VAL A CA 1
ATOM 1200 C C . VAL A 1 155 ? 15.352 -13.903 -9.975 1.00 90.12 155 VAL A C 1
ATOM 1202 O O . VAL A 1 155 ? 14.378 -13.986 -9.233 1.00 90.12 155 VAL A O 1
ATOM 1205 N N . GLY A 1 156 ? 16.264 -14.878 -10.063 1.00 88.25 156 GLY A N 1
ATOM 1206 C CA . GLY A 1 156 ? 16.166 -16.124 -9.295 1.00 88.25 156 GLY A CA 1
ATOM 1207 C C . GLY A 1 156 ? 16.106 -15.892 -7.778 1.00 88.25 156 GLY A C 1
ATOM 1208 O O . GLY A 1 156 ? 15.265 -16.474 -7.091 1.00 88.25 156 GLY A O 1
ATOM 1209 N N . TRP A 1 157 ? 16.939 -14.983 -7.258 1.00 86.19 157 TRP A N 1
ATOM 1210 C CA . TRP A 1 157 ? 16.874 -14.551 -5.855 1.00 86.19 157 TRP A CA 1
ATOM 1211 C C . TRP A 1 157 ? 15.505 -13.944 -5.500 1.00 86.19 157 TRP A C 1
ATOM 1213 O O . TRP A 1 157 ? 14.905 -14.321 -4.490 1.00 86.19 157 TRP A O 1
ATOM 1223 N N . PHE A 1 158 ? 14.993 -13.038 -6.338 1.00 88.69 158 PHE A N 1
ATOM 1224 C CA . PHE A 1 158 ? 13.709 -12.372 -6.119 1.00 88.69 158 PHE A CA 1
ATOM 1225 C C . PHE A 1 158 ? 12.550 -13.375 -6.078 1.00 88.69 158 PHE A C 1
ATOM 1227 O O . PHE A 1 158 ? 11.745 -13.339 -5.147 1.00 88.69 158 PHE A O 1
ATOM 1234 N N . GLU A 1 159 ? 12.489 -14.300 -7.037 1.00 90.38 159 GLU A N 1
ATOM 1235 C CA . GLU A 1 159 ? 11.439 -15.322 -7.094 1.00 90.38 159 GLU A CA 1
ATOM 1236 C C . GLU A 1 159 ? 11.469 -16.241 -5.865 1.00 90.38 159 GLU A C 1
ATOM 1238 O O . GLU A 1 159 ? 10.428 -16.521 -5.263 1.00 90.38 159 GLU A O 1
ATOM 1243 N N . GLY A 1 160 ? 12.666 -16.649 -5.426 1.00 88.25 160 GLY A N 1
ATOM 1244 C CA . GLY A 1 160 ? 12.836 -17.442 -4.208 1.00 88.25 160 GLY A CA 1
ATOM 1245 C C . G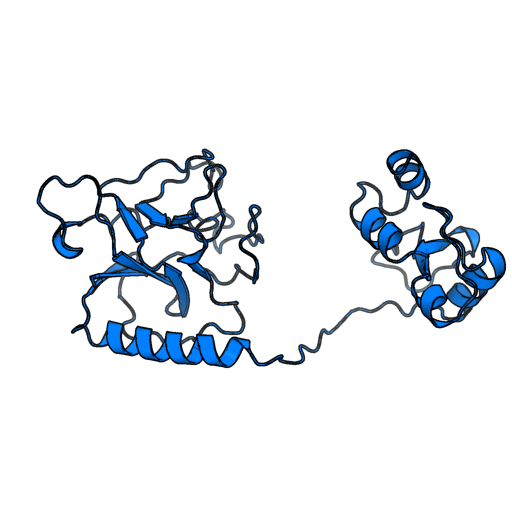LY A 1 160 ? 12.347 -16.713 -2.952 1.00 88.25 160 GLY A C 1
ATOM 1246 O O . GLY A 1 160 ? 11.637 -17.296 -2.126 1.00 88.25 160 GLY A O 1
ATOM 1247 N N . LEU A 1 161 ? 12.669 -15.421 -2.826 1.00 84.00 161 LEU A N 1
ATOM 1248 C CA . LEU A 1 161 ? 12.220 -14.595 -1.707 1.00 84.00 161 LEU A CA 1
ATOM 1249 C C . LEU A 1 161 ? 10.694 -14.430 -1.698 1.00 84.00 161 LEU A C 1
ATOM 1251 O O . LEU A 1 161 ? 10.059 -14.640 -0.663 1.00 84.00 161 LEU A O 1
ATOM 1255 N N . VAL A 1 162 ? 10.092 -14.085 -2.842 1.00 85.19 162 VAL A N 1
ATOM 1256 C CA . VAL A 1 162 ? 8.638 -13.890 -2.965 1.00 85.19 162 VAL A CA 1
ATOM 1257 C C . VAL A 1 162 ? 7.877 -15.171 -2.621 1.00 85.19 162 VAL A C 1
ATOM 1259 O O . VAL A 1 162 ? 6.892 -15.112 -1.879 1.00 85.19 162 VAL A O 1
ATOM 1262 N N . ALA A 1 163 ? 8.367 -16.332 -3.065 1.00 84.69 163 ALA A N 1
ATOM 1263 C CA . ALA A 1 163 ? 7.787 -17.624 -2.709 1.00 84.69 163 ALA A CA 1
ATOM 1264 C C . ALA A 1 163 ? 7.821 -17.892 -1.189 1.00 84.69 163 ALA A C 1
ATOM 1266 O O . ALA A 1 163 ? 6.889 -18.485 -0.638 1.00 84.69 163 ALA A O 1
ATOM 1267 N N . GLY A 1 164 ? 8.869 -17.446 -0.486 1.00 79.94 164 GLY A N 1
ATOM 1268 C CA . GLY A 1 164 ? 8.967 -17.526 0.977 1.00 79.94 164 GLY A CA 1
ATOM 1269 C C . GLY A 1 164 ? 8.025 -16.559 1.701 1.00 79.94 164 GLY A C 1
ATOM 1270 O O . GLY A 1 164 ? 7.342 -16.937 2.660 1.00 79.94 164 GLY A O 1
ATOM 1271 N N . ILE A 1 165 ? 7.930 -15.324 1.206 1.00 75.75 165 ILE A N 1
ATOM 1272 C CA . ILE A 1 165 ? 7.033 -14.294 1.738 1.00 75.75 165 ILE A CA 1
ATOM 1273 C C . ILE A 1 165 ? 5.575 -14.768 1.666 1.00 75.75 165 ILE A C 1
ATOM 1275 O O . ILE A 1 165 ? 4.890 -14.767 2.690 1.00 75.75 165 ILE A O 1
ATOM 1279 N N . GLN A 1 166 ? 5.115 -15.262 0.510 1.00 68.38 166 GLN A N 1
ATOM 1280 C CA . GLN A 1 166 ? 3.737 -15.747 0.323 1.00 68.38 166 GLN A CA 1
ATOM 1281 C C . GLN A 1 166 ? 3.360 -16.899 1.273 1.00 68.38 166 GLN A C 1
ATOM 1283 O O . GLN A 1 166 ? 2.208 -16.998 1.696 1.00 68.38 166 GLN A O 1
ATOM 1288 N N . LYS A 1 167 ? 4.321 -17.741 1.676 1.00 66.94 167 LYS A N 1
ATOM 1289 C CA . LYS A 1 167 ? 4.097 -18.798 2.680 1.00 66.94 167 LYS A CA 1
ATOM 1290 C C . LYS A 1 167 ? 3.927 -18.246 4.103 1.00 66.94 167 LYS A C 1
ATOM 1292 O O . LYS A 1 167 ? 3.201 -18.837 4.898 1.00 66.94 167 LYS A O 1
ATOM 1297 N N . THR A 1 168 ? 4.559 -17.114 4.422 1.00 56.84 168 THR A N 1
ATOM 1298 C CA . THR A 1 168 ? 4.653 -16.560 5.788 1.00 56.84 168 THR A CA 1
ATOM 1299 C C . THR A 1 168 ? 3.422 -15.746 6.207 1.00 56.84 168 THR A C 1
ATOM 1301 O O . THR A 1 168 ? 3.092 -15.712 7.393 1.00 56.84 168 THR A O 1
ATOM 1304 N N . PHE A 1 169 ? 2.676 -15.160 5.263 1.00 54.41 169 PHE A N 1
ATOM 1305 C CA . PHE A 1 169 ? 1.436 -14.410 5.548 1.00 54.41 169 PHE A CA 1
ATOM 1306 C C . PHE A 1 169 ? 0.331 -15.225 6.228 1.00 54.41 169 PHE A C 1
ATOM 1308 O O . PHE A 1 169 ? -0.603 -14.654 6.779 1.00 54.41 169 PHE A O 1
ATOM 1315 N N . ARG A 1 170 ? 0.436 -16.558 6.234 1.00 47.16 170 ARG A N 1
ATOM 1316 C CA . ARG A 1 170 ? -0.476 -17.433 6.983 1.00 47.16 170 ARG A CA 1
ATOM 1317 C C . ARG A 1 170 ? -0.195 -17.469 8.490 1.00 47.16 170 ARG A C 1
ATOM 1319 O O . ARG A 1 170 ? -0.905 -18.166 9.206 1.00 47.16 170 ARG A O 1
ATOM 1326 N N . SER A 1 171 ? 0.842 -16.781 8.973 1.00 45.56 171 SER A N 1
ATOM 1327 C CA . SER A 1 171 ? 1.239 -16.806 10.384 1.00 45.56 171 SER A CA 1
ATOM 1328 C C . SER A 1 171 ? 1.030 -15.452 11.065 1.00 45.56 171 SER A C 1
ATOM 1330 O O . SER A 1 171 ? 1.619 -14.442 10.683 1.00 45.56 171 SER A O 1
ATOM 1332 N N . GLU A 1 172 ? 0.193 -15.433 12.102 1.00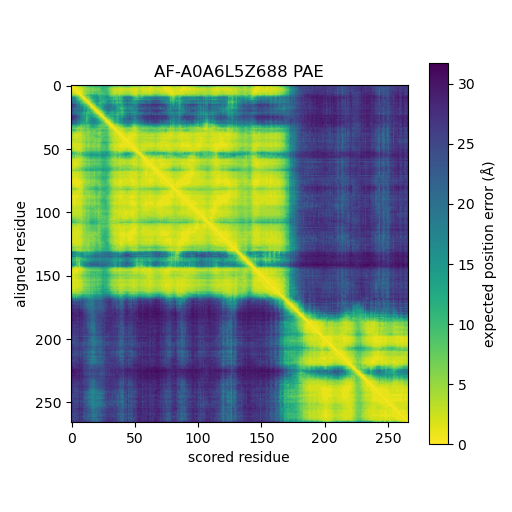 41.91 172 GLU A N 1
ATOM 1333 C CA . GLU A 1 172 ? -0.010 -14.267 12.963 1.00 41.91 172 GLU A CA 1
ATOM 1334 C C . GLU A 1 172 ? 1.182 -14.105 13.921 1.00 41.91 172 GLU A C 1
ATOM 1336 O O . GLU A 1 172 ? 1.560 -15.037 14.635 1.00 41.91 172 GLU A O 1
ATOM 1341 N N . LYS A 1 173 ? 1.770 -12.903 13.993 1.00 43.62 173 LYS A N 1
ATOM 1342 C CA . LYS A 1 173 ? 2.753 -12.549 15.031 1.00 43.62 173 LYS A CA 1
ATOM 1343 C C . LYS A 1 173 ? 2.125 -11.605 16.051 1.00 43.62 173 LYS A C 1
ATOM 1345 O O . LYS A 1 173 ? 1.631 -10.531 15.717 1.00 43.62 173 LYS A O 1
ATOM 1350 N N . LYS A 1 174 ? 2.207 -11.971 17.332 1.00 38.47 174 LYS A N 1
ATOM 1351 C CA . LYS A 1 174 ? 1.727 -11.159 18.461 1.00 38.47 174 LYS A CA 1
ATOM 1352 C C . LYS A 1 174 ? 2.571 -9.883 18.608 1.00 38.47 174 LYS A C 1
ATOM 1354 O O . LYS A 1 174 ? 3.635 -9.909 19.223 1.00 38.47 174 LYS A O 1
ATOM 1359 N N . ARG A 1 175 ? 2.103 -8.749 18.075 1.00 35.88 175 ARG A N 1
ATOM 1360 C CA . ARG A 1 175 ? 2.701 -7.423 18.331 1.00 35.88 175 ARG A CA 1
ATOM 1361 C C . ARG A 1 175 ? 2.365 -6.978 19.761 1.00 35.88 175 ARG A C 1
ATOM 1363 O O . ARG A 1 175 ? 1.198 -6.806 20.103 1.00 35.88 175 ARG A O 1
ATOM 1370 N N . ARG A 1 176 ? 3.379 -6.760 20.606 1.00 37.47 176 ARG A N 1
ATOM 1371 C CA . ARG A 1 176 ? 3.210 -6.076 21.901 1.00 37.47 176 ARG A CA 1
ATOM 1372 C C . ARG A 1 176 ? 3.201 -4.564 21.652 1.00 37.47 176 ARG A C 1
ATOM 1374 O O . ARG A 1 176 ? 4.221 -4.010 21.259 1.00 37.47 176 ARG A O 1
ATOM 1381 N N . LYS A 1 177 ? 2.056 -3.902 21.848 1.00 32.06 177 LYS A N 1
ATOM 1382 C CA . LYS A 1 177 ? 1.963 -2.433 21.882 1.00 32.06 177 LYS A CA 1
ATOM 1383 C C . LYS A 1 177 ? 2.270 -1.952 23.300 1.00 32.06 177 LYS A C 1
ATOM 1385 O O . LYS A 1 177 ? 1.596 -2.369 24.237 1.00 32.06 177 LYS A O 1
ATOM 1390 N N . TRP A 1 178 ? 3.239 -1.054 23.442 1.00 36.34 178 TRP A N 1
ATOM 1391 C CA . TRP A 1 178 ? 3.363 -0.215 24.633 1.00 36.34 178 TRP A CA 1
ATOM 1392 C C . TRP A 1 178 ? 2.337 0.912 24.499 1.00 36.34 178 TRP A C 1
ATOM 1394 O O . TRP A 1 178 ? 2.457 1.756 23.616 1.00 36.34 178 TRP A O 1
ATOM 1404 N N . THR A 1 179 ? 1.272 0.881 25.296 1.00 39.47 179 THR A N 1
ATOM 1405 C CA . THR A 1 179 ? 0.288 1.969 25.350 1.00 39.47 179 THR A CA 1
ATOM 1406 C C . THR A 1 179 ? 0.556 2.822 26.580 1.00 39.47 179 THR A C 1
ATOM 1408 O O . THR A 1 179 ? 0.587 2.274 27.682 1.00 39.47 179 THR A O 1
ATOM 1411 N N . ASN A 1 180 ? 0.646 4.144 26.415 1.00 42.25 180 ASN A N 1
ATOM 1412 C CA . ASN A 1 180 ? 0.436 5.097 27.508 1.00 42.25 180 ASN A CA 1
ATOM 1413 C C . ASN A 1 180 ? -1.055 5.046 27.882 1.00 42.25 180 ASN A C 1
ATOM 1415 O O . ASN A 1 180 ? -1.859 5.861 27.437 1.00 42.25 180 ASN A O 1
ATOM 1419 N N . SER A 1 181 ? -1.461 3.983 28.577 1.00 45.09 181 SER A N 1
ATOM 1420 C CA . SER A 1 181 ? -2.851 3.768 28.962 1.00 45.09 181 SER A CA 1
ATOM 1421 C C . SER A 1 181 ? -3.139 4.581 30.212 1.00 45.09 181 SER A C 1
ATOM 1423 O O . SER A 1 181 ? -2.586 4.301 31.270 1.00 45.09 181 SER A O 1
ATOM 1425 N N . VAL A 1 182 ? -4.054 5.540 30.108 1.00 55.84 182 VAL A N 1
ATOM 1426 C CA . VAL A 1 182 ? -4.702 6.115 31.288 1.00 55.84 182 VAL A CA 1
ATOM 1427 C C . VAL A 1 182 ? -5.513 5.004 31.953 1.00 55.84 182 VAL A C 1
ATOM 1429 O O . VAL A 1 182 ? -6.322 4.343 31.292 1.00 55.84 182 VAL A O 1
ATOM 1432 N N . GLU A 1 183 ? -5.292 4.766 33.245 1.00 50.81 183 GLU A N 1
ATOM 1433 C CA . GLU A 1 183 ? -6.091 3.814 34.013 1.00 50.81 183 GLU A CA 1
ATOM 1434 C C . GLU A 1 183 ? -7.538 4.323 34.089 1.00 50.81 183 GLU A C 1
ATOM 1436 O O . GLU A 1 183 ? -7.847 5.350 34.696 1.00 50.81 183 GLU A O 1
ATOM 1441 N N . ARG A 1 184 ? -8.451 3.629 33.405 1.00 63.03 184 ARG A N 1
ATOM 1442 C CA . ARG A 1 184 ? -9.875 3.977 33.407 1.00 63.03 184 ARG A CA 1
ATOM 1443 C C . ARG A 1 184 ? -10.527 3.362 34.639 1.00 63.03 184 ARG A C 1
ATOM 1445 O O . ARG A 1 184 ? -10.452 2.154 34.840 1.00 63.03 184 ARG A O 1
ATOM 1452 N N . SER A 1 185 ? -11.224 4.174 35.433 1.00 65.12 185 SER A N 1
ATOM 1453 C CA . SER A 1 185 ? -11.912 3.699 36.638 1.00 65.12 185 SER A CA 1
ATOM 1454 C C . SER A 1 185 ? -12.988 2.656 36.298 1.00 65.12 185 SER A C 1
ATOM 1456 O O . SER A 1 185 ? -14.050 2.979 35.755 1.00 65.12 185 SER A O 1
ATOM 1458 N N . SER A 1 186 ? -12.743 1.399 36.676 1.00 69.31 186 SER A N 1
ATOM 1459 C CA . SER A 1 186 ? -13.713 0.297 36.574 1.00 69.31 186 SER A CA 1
ATOM 1460 C C . SER A 1 186 ? -15.011 0.605 37.331 1.00 69.31 186 SER A C 1
ATOM 1462 O O . SER A 1 186 ? -16.104 0.272 36.865 1.00 69.31 186 SER A O 1
ATOM 1464 N N . LYS A 1 187 ? -14.904 1.332 38.450 1.00 77.38 187 LYS A N 1
ATOM 1465 C CA . LYS A 1 187 ? -16.034 1.818 39.247 1.00 77.38 187 LYS A CA 1
ATOM 1466 C C . LYS A 1 187 ? -16.899 2.810 38.470 1.00 77.38 187 LYS A C 1
ATOM 1468 O O . LYS A 1 187 ? -18.115 2.653 38.447 1.00 77.38 187 LYS A O 1
ATOM 1473 N N . ALA A 1 188 ? -16.298 3.784 37.785 1.00 73.62 188 ALA A N 1
ATOM 1474 C CA . ALA A 1 188 ? -17.049 4.746 36.976 1.00 73.62 188 ALA A CA 1
ATOM 1475 C C . ALA A 1 188 ? -17.776 4.069 35.805 1.00 73.62 188 ALA A C 1
ATOM 1477 O O . ALA A 1 188 ? -18.932 4.392 35.530 1.00 73.62 188 ALA A O 1
ATOM 1478 N N . ARG A 1 189 ? -17.142 3.067 35.176 1.00 79.00 189 ARG A N 1
ATOM 1479 C CA . ARG A 1 189 ? -17.786 2.228 34.154 1.00 79.00 189 ARG A CA 1
ATOM 1480 C C . ARG A 1 189 ? -19.007 1.500 34.719 1.00 79.00 189 ARG A C 1
ATOM 1482 O O . ARG A 1 189 ? -20.082 1.577 34.131 1.00 79.00 189 ARG A O 1
ATOM 1489 N N . ALA A 1 190 ? -18.852 0.810 35.849 1.00 80.62 190 ALA A N 1
ATOM 1490 C CA . ALA A 1 190 ? -19.950 0.087 36.489 1.00 80.62 190 ALA A CA 1
ATOM 1491 C C . ALA A 1 190 ? -21.100 1.030 36.882 1.00 80.62 190 ALA A C 1
ATOM 1493 O O . ALA A 1 190 ? -22.261 0.723 36.632 1.00 80.62 190 ALA A O 1
ATOM 1494 N N . MET A 1 191 ? -20.781 2.211 37.416 1.00 82.19 191 MET A N 1
ATOM 1495 C CA . MET A 1 191 ? -21.772 3.228 37.773 1.00 82.19 191 MET A CA 1
ATOM 1496 C C . MET A 1 191 ? -22.502 3.803 36.554 1.00 82.19 191 MET A C 1
ATOM 1498 O O . MET A 1 191 ? -23.709 4.018 36.627 1.00 82.19 191 MET A O 1
ATOM 1502 N N . ALA A 1 192 ? -21.810 4.034 35.435 1.00 82.31 192 ALA A N 1
ATOM 1503 C CA . ALA A 1 192 ? -22.441 4.485 34.195 1.00 82.31 192 ALA A CA 1
ATOM 1504 C C . ALA A 1 192 ? -23.400 3.427 33.636 1.00 82.31 192 ALA A C 1
ATOM 1506 O O . ALA A 1 192 ? -24.538 3.752 33.311 1.00 82.31 192 ALA A O 1
ATOM 1507 N N . LEU A 1 193 ? -22.983 2.158 33.607 1.00 83.69 193 LEU A N 1
ATOM 1508 C CA . LEU A 1 193 ? -23.846 1.052 33.182 1.00 83.69 193 LEU A CA 1
ATOM 1509 C C . LEU A 1 193 ? -25.037 0.846 34.123 1.00 83.69 193 LEU A C 1
ATOM 1511 O O . LEU A 1 193 ? -26.137 0.585 33.653 1.00 83.69 193 LEU A O 1
ATOM 1515 N N . HIS A 1 194 ? -24.852 1.013 35.433 1.00 85.06 194 HIS A N 1
ATOM 1516 C CA . HIS A 1 194 ? -25.954 0.961 36.393 1.00 85.06 194 HIS A CA 1
ATOM 1517 C C . HIS A 1 194 ? -26.935 2.128 36.203 1.00 85.06 194 HIS A C 1
ATOM 1519 O O . HIS A 1 194 ? -28.144 1.946 36.304 1.00 85.06 194 HIS A O 1
ATOM 1525 N N . LYS A 1 195 ? -26.432 3.339 35.926 1.00 86.50 195 LYS A N 1
ATOM 1526 C CA . LYS A 1 195 ? -27.263 4.541 35.783 1.00 86.50 195 LYS A CA 1
ATOM 1527 C C . LYS A 1 195 ? -28.019 4.593 34.454 1.00 86.50 195 LYS A C 1
ATOM 1529 O O . LYS A 1 195 ? -29.187 4.967 34.443 1.00 86.50 195 LYS A O 1
ATOM 1534 N N . TYR A 1 196 ? -27.352 4.279 33.347 1.00 85.44 196 TYR A N 1
ATOM 1535 C CA . TYR A 1 196 ? -27.904 4.425 31.994 1.00 85.44 196 TYR A CA 1
ATOM 1536 C C . TYR A 1 196 ? -28.405 3.100 31.400 1.00 85.44 196 TYR A C 1
ATOM 1538 O O . TYR A 1 196 ? -29.106 3.101 30.388 1.00 85.44 196 TYR A O 1
ATOM 1546 N N . GLY A 1 197 ? -28.096 1.977 32.051 1.00 86.00 197 GLY A N 1
ATOM 1547 C CA . GLY A 1 197 ? -28.458 0.640 31.599 1.00 86.00 197 GLY A CA 1
ATOM 1548 C C . GLY A 1 197 ? -27.632 0.164 30.405 1.00 86.00 197 GLY A C 1
ATOM 1549 O O . GLY A 1 197 ? -26.763 0.856 29.875 1.00 86.00 197 GLY A O 1
ATOM 1550 N N . LEU A 1 198 ? -27.943 -1.047 29.947 1.00 89.38 198 LEU A N 1
ATOM 1551 C CA . LEU A 1 198 ? -27.399 -1.636 28.720 1.00 89.38 198 LEU A CA 1
ATOM 1552 C C . LEU A 1 198 ? -28.207 -1.151 27.512 1.00 89.38 198 LEU A C 1
ATOM 1554 O O . LEU A 1 198 ? -28.883 -1.924 26.830 1.00 89.38 198 LEU A O 1
ATOM 1558 N N . ARG A 1 199 ? -28.194 0.169 27.310 1.00 93.56 199 ARG A N 1
ATOM 1559 C CA . ARG A 1 199 ? -28.914 0.853 26.239 1.00 93.56 199 ARG A CA 1
ATOM 1560 C C . ARG A 1 199 ? -27.998 1.851 25.560 1.00 93.56 199 ARG A C 1
ATOM 1562 O O . ARG A 1 199 ? -27.453 2.732 26.213 1.00 93.56 199 ARG A O 1
ATOM 1569 N N . CYS A 1 200 ? -27.872 1.753 24.240 1.00 94.88 200 CYS A N 1
ATOM 1570 C CA . CYS A 1 200 ? -27.080 2.722 23.494 1.00 94.88 200 CYS A CA 1
ATOM 1571 C C . CYS A 1 200 ? -27.773 4.090 23.499 1.00 94.88 200 CYS A C 1
ATOM 1573 O O . CYS A 1 200 ? -28.937 4.203 23.115 1.00 94.88 200 CYS A O 1
ATOM 1575 N N . GLU A 1 201 ? -27.054 5.147 23.868 1.00 95.31 201 GLU A N 1
ATOM 1576 C CA . GLU A 1 201 ? -27.580 6.513 23.831 1.00 95.31 201 GLU A CA 1
ATOM 1577 C C . GLU A 1 201 ? -27.826 7.018 22.406 1.00 95.31 201 GLU A C 1
ATOM 1579 O O . GLU A 1 201 ? -28.751 7.804 22.208 1.00 95.31 201 GLU A O 1
ATOM 1584 N N . CYS A 1 202 ? -27.086 6.512 21.417 1.00 95.88 202 CYS A N 1
ATOM 1585 C CA . CYS A 1 202 ? -27.262 6.866 20.011 1.00 95.88 202 CYS A CA 1
ATOM 1586 C C . CYS A 1 202 ? -28.436 6.116 19.365 1.00 95.88 202 CYS A C 1
ATOM 1588 O O . CYS A 1 202 ? -29.511 6.681 19.185 1.00 95.88 202 CYS A O 1
ATOM 1590 N N . CYS A 1 203 ? -28.260 4.826 19.062 1.00 95.44 203 CYS A N 1
ATOM 1591 C CA . CYS A 1 203 ? -29.236 4.041 18.295 1.00 95.44 203 CYS A CA 1
ATOM 1592 C C . CYS A 1 203 ? -30.319 3.358 19.145 1.00 95.44 203 CYS A C 1
ATOM 1594 O O . CYS A 1 203 ? -31.168 2.651 18.613 1.00 95.44 203 CYS A O 1
ATOM 1596 N N . LYS A 1 204 ? -30.296 3.538 20.471 1.00 95.31 204 LYS A N 1
ATOM 1597 C CA . LYS A 1 204 ? -31.293 3.012 21.422 1.00 95.31 204 LYS A CA 1
ATOM 1598 C C . LYS A 1 204 ? -31.408 1.486 21.517 1.00 95.31 204 LYS A C 1
ATOM 1600 O O . LYS A 1 204 ? -32.280 1.032 22.256 1.00 95.31 204 LYS A O 1
ATOM 1605 N N . ILE A 1 205 ? -30.524 0.716 20.873 1.00 94.56 205 ILE A N 1
ATOM 1606 C CA . ILE A 1 205 ? -30.483 -0.748 21.015 1.00 94.56 205 ILE A CA 1
ATOM 1607 C C . ILE A 1 205 ? -30.261 -1.158 22.476 1.00 94.56 205 ILE A C 1
ATOM 1609 O O . ILE A 1 205 ? -29.511 -0.497 23.203 1.00 94.56 205 ILE A O 1
ATOM 1613 N N . THR A 1 206 ? -30.904 -2.251 22.885 1.00 93.44 206 THR A N 1
ATOM 1614 C CA . THR A 1 206 ? -30.787 -2.873 24.208 1.00 93.44 206 THR A CA 1
ATOM 1615 C C . THR A 1 206 ? -30.591 -4.379 24.077 1.00 93.44 206 THR A C 1
ATOM 1617 O O . THR A 1 206 ? -31.071 -4.998 23.126 1.00 93.44 206 THR A O 1
ATOM 1620 N N . HIS A 1 207 ? -29.908 -4.984 25.051 1.00 89.31 207 HIS A N 1
ATOM 1621 C CA . HIS A 1 207 ? -29.768 -6.437 25.152 1.00 89.31 207 HIS A CA 1
ATOM 1622 C C . HIS A 1 207 ? -29.911 -6.898 26.602 1.00 89.31 207 HIS A C 1
ATOM 1624 O O . HIS A 1 207 ? -29.433 -6.225 27.512 1.00 89.31 207 HIS A O 1
ATOM 1630 N N . ALA A 1 208 ? -30.577 -8.038 26.799 1.00 81.00 208 ALA A N 1
ATOM 1631 C CA . ALA A 1 208 ? -30.851 -8.601 28.122 1.00 81.00 208 ALA A CA 1
ATOM 1632 C C . ALA A 1 208 ? -29.882 -9.729 28.513 1.00 81.00 208 ALA A C 1
ATOM 1634 O O . ALA A 1 208 ? -29.689 -9.978 29.698 1.00 81.00 208 ALA A O 1
ATOM 1635 N N . ASP A 1 209 ? -29.274 -10.413 27.540 1.00 89.75 209 ASP A N 1
ATOM 1636 C CA . ASP A 1 209 ? -28.325 -11.491 27.804 1.00 89.75 209 ASP A CA 1
ATOM 1637 C C . ASP A 1 209 ? -26.884 -10.976 27.913 1.00 89.75 209 ASP A C 1
ATOM 1639 O O . ASP A 1 209 ? -26.492 -10.006 27.263 1.00 89.75 209 ASP A O 1
ATOM 1643 N N . ASN A 1 210 ? -26.075 -11.672 28.711 1.00 81.12 210 ASN A N 1
ATOM 1644 C CA . ASN A 1 210 ? -24.700 -11.272 29.013 1.00 81.12 210 ASN A CA 1
ATOM 1645 C C . ASN A 1 210 ? -23.782 -11.241 27.781 1.00 81.12 210 ASN A C 1
ATOM 1647 O O . ASN A 1 210 ? -22.828 -10.464 27.756 1.00 81.12 210 ASN A O 1
ATOM 1651 N N . VAL A 1 211 ? -24.053 -12.063 26.759 1.00 83.69 211 VAL A N 1
ATOM 1652 C CA . VAL A 1 211 ? -23.212 -12.130 25.557 1.00 83.69 211 VAL A CA 1
ATOM 1653 C C . VAL A 1 211 ? -23.455 -10.900 24.698 1.00 83.69 211 VAL A C 1
ATOM 1655 O O . VAL A 1 211 ? -22.512 -10.181 24.380 1.00 83.69 211 VAL A O 1
ATOM 1658 N N . ARG A 1 212 ? -24.708 -10.588 24.369 1.00 83.94 212 ARG A N 1
ATOM 1659 C CA . ARG A 1 212 ? -25.035 -9.396 23.578 1.00 83.94 212 ARG A CA 1
ATOM 1660 C C . ARG A 1 212 ? -24.854 -8.103 24.369 1.00 83.94 212 ARG A C 1
ATOM 1662 O O . ARG A 1 212 ? -24.505 -7.087 23.783 1.00 83.94 212 ARG A O 1
ATOM 1669 N N . ALA A 1 213 ? -24.999 -8.128 25.693 1.00 85.38 213 ALA A N 1
ATOM 1670 C CA . ALA A 1 213 ? -24.670 -6.995 26.556 1.00 85.38 213 ALA A CA 1
ATOM 1671 C C . ALA A 1 213 ? -23.185 -6.590 26.495 1.00 85.38 213 ALA A C 1
ATOM 1673 O O . ALA A 1 213 ? -22.847 -5.445 26.799 1.00 85.38 213 ALA A O 1
ATOM 1674 N N . SER A 1 214 ? -22.293 -7.497 26.077 1.00 86.31 214 SER A N 1
ATOM 1675 C CA . SER A 1 214 ? -20.856 -7.212 25.976 1.00 86.31 214 SER A CA 1
ATOM 1676 C C . SER A 1 214 ? -20.510 -6.127 24.950 1.00 86.31 214 SER A C 1
ATOM 1678 O O . SER A 1 214 ? -19.440 -5.532 25.046 1.00 86.31 214 SER A O 1
ATOM 1680 N N . ILE A 1 215 ? -21.418 -5.812 24.016 1.00 90.56 215 ILE A N 1
ATOM 1681 C CA . ILE A 1 215 ? -21.194 -4.778 22.996 1.00 90.56 215 ILE A CA 1
ATOM 1682 C C . ILE A 1 215 ? -21.272 -3.352 23.554 1.00 90.56 215 ILE A C 1
ATOM 1684 O O . ILE A 1 215 ? -20.994 -2.408 22.814 1.00 90.56 215 ILE A O 1
ATOM 1688 N N . PHE A 1 216 ? -21.738 -3.167 24.795 1.00 91.06 216 PHE A N 1
ATOM 1689 C CA . PHE A 1 216 ? -21.902 -1.843 25.387 1.00 91.06 216 PHE A CA 1
ATOM 1690 C C . PHE A 1 216 ? -20.604 -1.354 26.030 1.00 91.06 216 PHE A C 1
ATOM 1692 O O . PHE A 1 216 ? -20.051 -1.944 26.965 1.00 91.06 216 PHE A O 1
ATOM 1699 N N . GLU A 1 217 ? -20.153 -0.210 25.538 1.00 91.00 217 GLU A N 1
ATOM 1700 C CA . GLU A 1 217 ? -18.922 0.454 25.922 1.00 91.00 217 GLU A CA 1
ATOM 1701 C C . GLU A 1 217 ? -19.235 1.835 26.506 1.00 91.00 217 GLU A C 1
ATOM 1703 O O . GLU A 1 217 ? -20.206 2.494 26.128 1.00 91.00 217 GLU A O 1
ATOM 1708 N N . VAL A 1 218 ? -18.412 2.266 27.463 1.00 89.25 218 VAL A N 1
ATOM 1709 C CA . VAL A 1 218 ? -18.539 3.587 28.084 1.00 89.25 218 VAL A CA 1
ATOM 1710 C C . VAL A 1 218 ? -17.629 4.567 27.353 1.00 89.25 218 VAL A C 1
ATOM 1712 O O . VAL A 1 218 ? -16.405 4.426 27.372 1.00 89.25 218 VAL A O 1
ATOM 1715 N N . HIS A 1 219 ? -18.247 5.565 26.737 1.00 87.44 219 HIS A N 1
ATOM 1716 C CA . HIS A 1 219 ? -17.603 6.658 26.023 1.00 87.44 219 HIS A CA 1
ATOM 1717 C C . HIS A 1 219 ? -17.456 7.887 26.923 1.00 87.44 219 HIS A C 1
ATOM 1719 O O . HIS A 1 219 ? -18.342 8.177 27.726 1.00 87.44 219 HIS A O 1
ATOM 1725 N N . HIS A 1 220 ? -16.356 8.626 26.785 1.00 85.62 220 HIS A N 1
ATOM 1726 C CA . HIS A 1 220 ? -16.151 9.881 27.512 1.00 85.62 220 HIS A CA 1
ATOM 1727 C C . HIS A 1 220 ? -16.576 11.053 26.626 1.00 85.62 220 HIS A C 1
ATOM 1729 O O . HIS A 1 220 ? -15.952 11.314 25.603 1.00 85.62 220 HIS A O 1
ATOM 1735 N N . LYS A 1 221 ? -17.594 11.800 27.061 1.00 83.12 221 LYS A N 1
ATOM 1736 C CA . LYS A 1 221 ? -18.051 13.048 26.422 1.00 83.12 221 LYS A CA 1
ATOM 1737 C C . LYS A 1 221 ? -17.161 14.244 26.748 1.00 83.12 221 LYS A C 1
ATOM 1739 O O . LYS A 1 221 ? -17.421 15.349 26.318 1.00 83.12 221 LYS A O 1
ATOM 1744 N N . VAL A 1 222 ? -16.138 14.061 27.568 1.00 76.38 222 VAL A N 1
ATOM 1745 C CA . VAL A 1 222 ? -15.127 15.087 27.806 1.00 76.38 222 VAL A CA 1
ATOM 1746 C C . VAL A 1 222 ? -13.790 14.382 27.644 1.00 76.38 222 VAL A C 1
ATOM 1748 O O . VAL A 1 222 ? -13.451 13.577 28.526 1.00 76.38 222 VAL A O 1
ATOM 1751 N N . PRO A 1 223 ? -13.073 14.620 26.530 1.00 66.81 223 PRO A N 1
ATOM 1752 C CA . PRO A 1 223 ? -11.801 13.975 26.248 1.00 66.81 223 PRO A CA 1
ATOM 1753 C C . PRO A 1 223 ? -10.810 14.144 27.401 1.00 66.81 223 PRO A C 1
ATOM 1755 O O . PRO A 1 223 ? -10.871 15.098 28.180 1.00 66.81 223 PRO A O 1
ATOM 1758 N N . TYR A 1 224 ? -9.889 13.197 27.524 1.00 61.75 224 TYR A N 1
ATOM 1759 C CA . TYR A 1 224 ? -8.737 13.362 28.398 1.00 61.75 224 TYR A CA 1
ATOM 1760 C C . TYR A 1 224 ? -7.827 14.431 27.785 1.00 61.75 224 TYR A C 1
ATOM 1762 O O . TYR A 1 224 ? -7.374 14.263 26.657 1.00 61.75 224 TYR A O 1
ATOM 1770 N N . ALA A 1 225 ? -7.580 15.532 28.499 1.00 54.69 225 ALA A N 1
ATOM 1771 C CA . ALA A 1 225 ? -6.495 16.436 28.130 1.00 54.69 225 ALA A CA 1
ATOM 1772 C C . ALA A 1 225 ? -5.165 15.676 28.262 1.00 54.69 225 ALA A C 1
ATOM 1774 O O . ALA A 1 225 ? -5.023 14.852 29.164 1.00 54.69 225 ALA A O 1
ATOM 1775 N N . GLU A 1 226 ? -4.195 15.934 27.388 1.00 48.94 226 GLU A N 1
ATOM 1776 C CA . GLU A 1 226 ? -2.934 15.175 27.359 1.00 48.94 226 GLU A CA 1
ATOM 1777 C C . GLU A 1 226 ? -2.082 15.339 28.638 1.00 48.94 226 GLU A C 1
ATOM 1779 O O . GLU A 1 226 ? -1.225 14.501 28.895 1.00 48.94 226 GLU A O 1
ATOM 1784 N N . ASN A 1 227 ? -2.366 16.341 29.487 1.00 48.50 227 ASN A N 1
ATOM 1785 C CA . ASN A 1 227 ? -1.585 16.676 30.686 1.00 48.50 227 ASN A CA 1
ATOM 1786 C C . ASN A 1 227 ? -2.466 16.918 31.931 1.00 48.50 227 ASN A C 1
ATOM 1788 O O . ASN A 1 227 ? -2.717 18.066 32.300 1.00 48.50 227 ASN A O 1
ATOM 1792 N N . PHE A 1 228 ? -2.932 15.867 32.611 1.00 59.81 228 PHE A N 1
ATOM 1793 C CA . PHE A 1 228 ? -3.506 16.000 33.960 1.00 59.81 228 PHE A CA 1
ATOM 1794 C C . PHE A 1 228 ? -3.013 14.878 34.884 1.00 59.81 228 PHE A C 1
ATOM 1796 O O . PHE A 1 228 ? -2.953 13.721 34.478 1.00 59.81 228 PHE A O 1
ATOM 1803 N N . GLU A 1 229 ? -2.687 15.212 36.137 1.00 57.78 229 GLU A N 1
ATOM 1804 C CA . GLU A 1 229 ? -2.287 14.225 37.156 1.00 57.78 229 GLU A CA 1
ATOM 1805 C C . GLU A 1 229 ? -3.505 13.521 37.774 1.00 57.78 229 GLU A C 1
ATOM 1807 O O . GLU A 1 229 ? -3.512 12.308 37.958 1.00 57.78 229 GLU A O 1
ATOM 1812 N N . THR A 1 230 ? -4.577 14.269 38.060 1.00 62.41 230 THR A N 1
ATOM 1813 C CA . THR A 1 230 ? -5.858 13.738 38.548 1.00 62.41 230 THR A CA 1
ATOM 1814 C C . THR A 1 230 ? -7.027 14.569 38.018 1.00 62.41 230 THR A C 1
ATOM 1816 O O . THR A 1 230 ? -6.948 15.790 37.908 1.00 62.41 230 THR A O 1
ATOM 1819 N N . ARG A 1 231 ? -8.134 13.909 37.655 1.00 66.88 231 ARG A N 1
ATOM 1820 C CA . ARG A 1 231 ? -9.370 14.562 37.198 1.00 66.88 231 ARG A CA 1
ATOM 1821 C C . ARG A 1 231 ? -10.564 13.993 37.954 1.00 66.88 231 ARG A C 1
ATOM 1823 O O . ARG A 1 231 ? -10.708 12.777 38.066 1.00 66.88 231 ARG A O 1
ATOM 1830 N N . GLN A 1 232 ? -11.468 14.864 38.400 1.00 70.56 232 GLN A N 1
ATOM 1831 C CA . GLN A 1 232 ? -12.788 14.431 38.854 1.00 70.56 232 GLN A CA 1
ATOM 1832 C C . GLN A 1 232 ? -13.640 14.023 37.647 1.00 70.56 232 GLN A C 1
ATOM 1834 O O . GLN A 1 232 ? -13.948 14.842 36.781 1.00 70.56 232 GLN A O 1
ATOM 1839 N N . LEU A 1 233 ? -14.011 12.746 37.590 1.00 72.06 233 LEU A N 1
ATOM 1840 C CA . LEU A 1 233 ? -14.905 12.199 36.576 1.00 72.06 233 LEU A CA 1
ATOM 1841 C C . LEU A 1 233 ? -16.336 12.178 37.118 1.00 72.06 233 LEU A C 1
ATOM 1843 O O . LEU A 1 233 ? -16.604 11.523 38.127 1.00 72.06 233 LEU A O 1
ATOM 1847 N N . LYS A 1 234 ? -17.269 12.849 36.437 1.00 82.62 234 LYS A N 1
ATOM 1848 C CA . LYS A 1 234 ? -18.698 12.737 36.753 1.00 82.62 234 LYS A CA 1
ATOM 1849 C C . LYS A 1 234 ? -19.336 11.680 35.860 1.00 82.62 234 LYS A C 1
ATOM 1851 O O . LYS A 1 234 ? -19.014 11.572 34.683 1.00 82.62 234 LYS A O 1
ATOM 1856 N N . ILE A 1 235 ? -20.320 10.943 36.377 1.00 83.38 235 ILE A N 1
ATOM 1857 C CA . ILE A 1 235 ? -21.087 9.981 35.560 1.00 83.38 235 ILE A CA 1
ATOM 1858 C C . ILE A 1 235 ? -21.844 10.686 34.418 1.00 83.38 235 ILE A C 1
ATOM 1860 O O . ILE A 1 235 ? -22.129 10.079 33.391 1.00 83.38 235 ILE A O 1
ATOM 1864 N N . SER A 1 236 ? -22.158 11.977 34.563 1.00 84.50 236 SER A N 1
ATOM 1865 C CA . SER A 1 236 ? -22.715 12.807 33.486 1.00 84.50 236 SER A CA 1
ATOM 1866 C C . SER A 1 236 ? -21.759 13.013 32.311 1.00 84.50 236 SER A C 1
ATOM 1868 O O . SER A 1 236 ? -22.236 13.283 31.214 1.00 84.50 236 SER A O 1
ATOM 1870 N N . ASP A 1 237 ? -20.449 12.862 32.518 1.00 84.56 237 ASP A N 1
ATOM 1871 C CA . ASP A 1 237 ? -19.414 13.023 31.486 1.00 84.56 237 ASP A CA 1
ATOM 1872 C C . ASP A 1 237 ? -19.244 11.744 30.654 1.00 84.56 237 ASP A C 1
ATOM 1874 O O . ASP A 1 237 ? -18.439 11.695 29.727 1.00 84.56 237 ASP A O 1
ATOM 1878 N N . LEU A 1 238 ? -19.993 10.697 30.998 1.00 88.56 238 LEU A N 1
ATOM 1879 C CA . LEU A 1 238 ? -19.962 9.397 30.355 1.00 88.56 238 LEU A CA 1
ATOM 1880 C C . LEU A 1 238 ? -21.217 9.196 29.510 1.00 88.56 238 LEU A C 1
ATOM 1882 O O . LEU A 1 238 ? -22.274 9.757 29.813 1.00 88.56 238 LEU A O 1
ATOM 1886 N N . ALA A 1 239 ? -21.080 8.386 28.466 1.00 91.56 239 ALA A N 1
ATOM 1887 C CA . ALA A 1 239 ? -22.187 7.870 27.681 1.00 91.56 239 ALA A CA 1
ATOM 1888 C C . ALA A 1 239 ? -22.064 6.354 27.489 1.00 91.56 239 ALA A C 1
ATOM 1890 O O . ALA A 1 239 ? -20.951 5.839 27.378 1.00 91.56 239 ALA A O 1
ATOM 1891 N N . VAL A 1 240 ? -23.184 5.634 27.427 1.00 94.06 240 VAL A N 1
ATOM 1892 C CA . VAL A 1 240 ? -23.208 4.202 27.080 1.00 94.06 240 VAL A CA 1
ATOM 1893 C C . VAL A 1 240 ? -23.534 4.045 25.600 1.00 94.06 240 VAL A C 1
ATOM 1895 O O . VAL A 1 240 ? -24.622 4.396 25.144 1.00 94.06 240 VAL A O 1
ATOM 1898 N N . LEU A 1 241 ? -22.595 3.500 24.830 1.00 94.69 241 LEU A N 1
ATOM 1899 C CA . LEU A 1 241 ? -22.716 3.309 23.385 1.00 94.69 241 LEU A CA 1
ATOM 1900 C C . LEU A 1 241 ? -22.545 1.830 23.024 1.00 94.69 241 LEU A C 1
A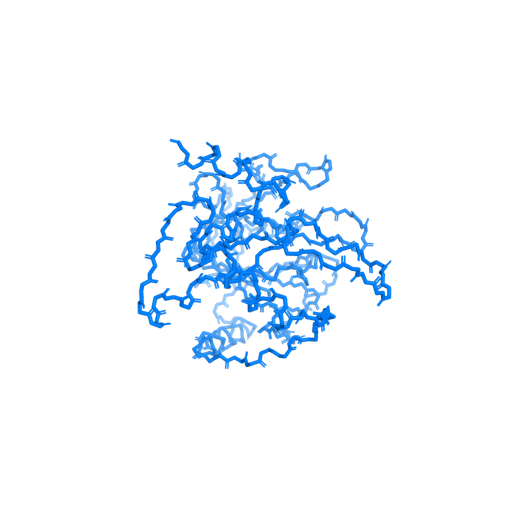TOM 1902 O O . LEU A 1 241 ? -21.805 1.115 23.689 1.00 94.69 241 LEU A O 1
ATOM 1906 N N . CYS A 1 242 ? -23.207 1.349 21.967 1.00 95.00 242 CYS A N 1
ATOM 1907 C CA . CYS A 1 242 ? -22.846 0.050 21.395 1.00 95.00 242 CYS A CA 1
ATOM 1908 C C . CYS A 1 242 ? -21.534 0.170 20.601 1.00 95.00 242 CYS A C 1
ATOM 1910 O O . CYS A 1 242 ? -21.187 1.261 20.142 1.00 95.00 242 CYS A O 1
ATOM 1912 N N . ALA A 1 243 ? -20.842 -0.949 20.382 1.00 93.38 243 ALA A N 1
ATOM 1913 C CA . ALA A 1 243 ? -19.567 -1.003 19.663 1.00 93.38 243 ALA A CA 1
ATOM 1914 C C . ALA A 1 243 ? -19.588 -0.267 18.307 1.00 93.38 243 ALA A C 1
ATOM 1916 O O . ALA A 1 243 ? -18.621 0.402 17.943 1.00 93.38 243 ALA A O 1
ATOM 1917 N N . ASN A 1 244 ? -20.708 -0.323 17.578 1.00 95.62 244 ASN A N 1
ATOM 1918 C CA . ASN A 1 244 ? -20.856 0.381 16.303 1.00 95.62 244 ASN A CA 1
ATOM 1919 C C . ASN A 1 244 ? -20.916 1.900 16.493 1.00 95.62 244 ASN A C 1
ATOM 1921 O O . ASN A 1 244 ? -20.091 2.612 15.926 1.00 95.62 244 ASN A O 1
ATOM 1925 N N . CYS A 1 245 ? -21.834 2.406 17.323 1.00 95.50 245 CYS A N 1
ATOM 1926 C CA . CYS A 1 245 ? -21.947 3.846 17.573 1.00 95.50 245 CYS A CA 1
ATOM 1927 C C . CYS A 1 245 ? -20.678 4.415 18.217 1.00 95.50 245 CYS A C 1
ATOM 1929 O O . CYS A 1 245 ? -20.270 5.521 17.878 1.00 95.50 245 CYS A O 1
ATOM 1931 N N . HIS A 1 246 ? -20.009 3.649 19.082 1.00 94.00 246 HIS A N 1
ATOM 1932 C CA . HIS A 1 246 ? -18.730 4.064 19.646 1.00 94.00 246 HIS A CA 1
ATOM 1933 C C . HIS A 1 246 ? -17.651 4.176 18.560 1.00 94.00 246 HIS A C 1
ATOM 1935 O O . HIS A 1 246 ? -16.965 5.185 18.478 1.00 94.00 246 HIS A O 1
ATOM 1941 N N . ARG A 1 247 ? -17.540 3.216 17.634 1.00 91.19 247 ARG A N 1
ATOM 1942 C CA . ARG A 1 247 ? -16.620 3.350 16.487 1.00 91.19 247 ARG A CA 1
ATOM 1943 C C . ARG A 1 247 ? -16.990 4.499 15.544 1.00 91.19 247 ARG A C 1
ATOM 1945 O O . ARG A 1 247 ? -16.097 5.056 14.912 1.00 91.19 247 ARG A O 1
ATOM 1952 N N . MET A 1 248 ? -18.275 4.826 15.407 1.00 91.38 248 MET A N 1
ATOM 1953 C CA . MET A 1 248 ? -18.738 5.945 14.578 1.00 91.38 248 MET A CA 1
ATOM 1954 C C . MET A 1 248 ? -18.395 7.298 15.203 1.00 91.38 248 MET A C 1
ATOM 1956 O O . MET A 1 248 ? -17.915 8.169 14.488 1.00 91.38 248 MET A O 1
ATOM 1960 N N . ILE A 1 249 ? -18.567 7.470 16.521 1.00 89.44 249 ILE A N 1
ATOM 1961 C CA . ILE A 1 249 ? -18.303 8.765 17.170 1.00 89.44 249 ILE A CA 1
ATOM 1962 C C . ILE A 1 249 ? -16.822 9.160 17.106 1.00 89.44 249 ILE A C 1
ATOM 1964 O O . ILE A 1 249 ? -16.519 10.330 16.923 1.00 89.44 249 ILE A O 1
ATOM 1968 N N . HIS A 1 250 ? -15.896 8.192 17.127 1.00 87.88 250 HIS A N 1
ATOM 1969 C CA . HIS A 1 250 ? -14.456 8.442 16.912 1.00 87.88 250 HIS A CA 1
ATOM 1970 C C . HIS A 1 250 ? -14.103 8.910 15.491 1.00 87.88 250 HIS A C 1
ATOM 1972 O O . HIS A 1 250 ? -12.955 9.260 15.234 1.00 87.88 250 HIS A O 1
ATOM 1978 N N . ARG A 1 251 ? -15.066 8.904 14.563 1.00 86.62 251 ARG A N 1
ATOM 1979 C CA . ARG A 1 251 ? -14.927 9.464 13.210 1.00 86.62 251 ARG A CA 1
ATOM 1980 C C . ARG A 1 251 ? -15.669 10.789 13.024 1.00 86.62 251 ARG A C 1
ATOM 1982 O O . ARG A 1 251 ? -15.569 11.372 11.949 1.00 86.62 251 ARG A O 1
ATOM 1989 N N . MET A 1 252 ? -16.428 11.244 14.020 1.00 83.31 252 MET A N 1
ATOM 1990 C CA . MET A 1 252 ? -17.109 12.538 13.962 1.00 83.31 252 MET A CA 1
ATOM 1991 C C . MET A 1 252 ? -16.094 13.679 14.153 1.00 83.31 252 MET A C 1
ATOM 1993 O O . MET A 1 252 ? -15.087 13.471 14.832 1.00 83.31 252 MET A O 1
ATOM 1997 N N . PRO A 1 253 ? -16.356 14.886 13.609 1.00 83.44 253 PRO A N 1
ATOM 1998 C CA . PRO A 1 253 ? -15.490 16.052 13.813 1.00 83.44 253 PRO A CA 1
ATOM 1999 C C . PRO A 1 253 ? -15.259 16.385 15.291 1.00 83.44 253 PRO A C 1
ATOM 2001 O O . PRO A 1 253 ? -14.162 16.785 15.671 1.00 83.44 253 PRO A O 1
ATOM 2004 N N . ASP A 1 254 ? -16.285 16.180 16.118 1.00 84.38 254 ASP A N 1
ATOM 2005 C CA . ASP A 1 254 ? -16.197 16.259 17.570 1.00 84.38 254 ASP A CA 1
ATOM 2006 C C . ASP A 1 254 ? -16.599 14.915 18.189 1.00 84.38 254 ASP A C 1
ATOM 2008 O O . ASP A 1 254 ? -17.765 14.515 18.175 1.00 84.38 254 ASP A O 1
ATOM 2012 N N . ILE A 1 255 ? -15.615 14.218 18.760 1.00 86.94 255 ILE A N 1
ATOM 2013 C CA . ILE A 1 255 ? -15.814 12.924 19.421 1.00 86.94 255 ILE A CA 1
ATOM 2014 C C . ILE A 1 255 ? -16.667 13.033 20.690 1.00 86.94 255 ILE A C 1
ATOM 2016 O O . ILE A 1 255 ? -17.159 12.020 21.185 1.00 86.94 255 ILE A O 1
ATOM 2020 N N . SER A 1 256 ? -16.811 14.230 21.262 1.00 87.50 256 SER A N 1
ATOM 2021 C CA . SER A 1 256 ? -17.602 14.460 22.469 1.00 87.50 256 SER A CA 1
ATOM 2022 C C . SER A 1 256 ? -19.094 14.654 22.198 1.00 87.50 256 SER A C 1
ATOM 2024 O O . SER A 1 256 ? -19.913 14.425 23.097 1.00 87.50 256 SER A O 1
ATOM 2026 N N . ASP A 1 257 ? -19.463 15.000 20.962 1.00 90.62 257 ASP A N 1
ATOM 2027 C CA . ASP A 1 257 ? -20.829 15.362 20.600 1.00 90.62 257 ASP A CA 1
ATOM 2028 C C . ASP A 1 257 ? -21.685 14.139 20.229 1.00 90.62 257 ASP A C 1
ATOM 2030 O O . ASP A 1 257 ? -21.926 13.790 19.069 1.00 90.62 257 ASP A O 1
ATOM 2034 N N . VAL A 1 258 ? -22.198 13.477 21.266 1.00 92.75 258 VAL A N 1
ATOM 2035 C CA . VAL A 1 258 ? -23.144 12.358 21.126 1.00 92.75 258 VAL A CA 1
ATOM 2036 C C . VAL A 1 258 ? -24.435 12.788 20.416 1.00 92.75 258 VAL A C 1
ATOM 2038 O O . VAL A 1 258 ? -25.046 11.976 19.717 1.00 92.75 258 VAL A O 1
ATOM 2041 N N . ASN A 1 259 ? -24.858 14.049 20.560 1.00 92.69 259 ASN A N 1
ATOM 2042 C CA . ASN A 1 259 ? -26.092 14.542 19.952 1.00 92.69 259 ASN A CA 1
ATOM 2043 C C . ASN A 1 259 ? -25.942 14.720 18.441 1.00 92.69 259 ASN A C 1
ATOM 2045 O O . ASN A 1 259 ? -26.870 14.372 17.710 1.00 92.69 259 ASN A O 1
ATOM 2049 N N . ALA A 1 260 ? -24.779 15.171 17.966 1.00 92.06 260 ALA A N 1
ATOM 2050 C CA . ALA A 1 260 ? -24.473 15.206 16.539 1.00 92.06 260 ALA A CA 1
ATOM 2051 C C . ALA A 1 260 ? -24.554 13.808 15.914 1.00 92.06 260 ALA A C 1
ATOM 2053 O O . ALA A 1 260 ? -25.170 13.639 14.862 1.00 92.06 260 ALA A O 1
ATOM 2054 N N . LEU A 1 261 ? -24.018 12.780 16.586 1.00 94.62 261 LEU A N 1
ATOM 2055 C CA . LEU A 1 261 ? -24.146 11.404 16.096 1.00 94.62 261 LEU A CA 1
ATOM 2056 C C . LEU A 1 261 ? -25.602 10.908 16.135 1.00 94.62 261 LEU A C 1
ATOM 2058 O O . LEU A 1 261 ? -26.035 10.222 15.214 1.00 94.62 261 LEU A O 1
ATOM 2062 N N . ILE A 1 262 ? -26.383 11.262 17.163 1.00 95.12 262 ILE A N 1
ATOM 2063 C CA . ILE A 1 262 ? -27.826 10.960 17.193 1.00 95.12 262 ILE A CA 1
ATOM 2064 C C . ILE A 1 262 ? -28.541 11.597 15.999 1.00 95.12 262 ILE A C 1
ATOM 2066 O O . ILE A 1 262 ? -29.384 10.945 15.391 1.00 95.12 262 ILE A O 1
ATOM 2070 N N . ALA A 1 263 ? -28.234 12.855 15.680 1.00 93.62 263 ALA A N 1
ATOM 2071 C CA . ALA A 1 263 ? -28.836 13.563 14.557 1.00 93.62 263 ALA A CA 1
ATOM 2072 C C . ALA A 1 263 ? -28.449 12.937 13.210 1.00 93.62 263 ALA A C 1
ATOM 2074 O O . ALA A 1 263 ? -29.308 12.801 12.352 1.00 93.62 263 ALA A O 1
ATOM 2075 N N . TYR A 1 264 ? -27.196 12.502 13.058 1.00 93.19 264 TYR A N 1
ATOM 2076 C CA . TYR A 1 264 ? -26.704 11.826 11.855 1.00 93.19 264 TYR A CA 1
ATOM 2077 C C . TYR A 1 264 ? -27.365 10.460 11.598 1.00 93.19 264 TYR A C 1
ATOM 2079 O O . TYR A 1 264 ? -27.478 10.030 10.456 1.00 93.19 264 TYR A O 1
ATOM 2087 N N . LEU A 1 265 ? -27.770 9.753 12.658 1.00 90.88 265 LEU A N 1
ATOM 2088 C CA . LEU A 1 265 ? -28.372 8.417 12.569 1.00 90.88 265 LEU A CA 1
ATOM 2089 C C . LEU A 1 265 ? -29.891 8.424 12.322 1.00 90.88 265 LEU A C 1
ATOM 2091 O O . LEU A 1 265 ? -30.475 7.343 12.221 1.00 90.88 265 LEU A O 1
ATOM 2095 N N . LYS A 1 266 ? -30.528 9.599 12.306 1.00 83.75 266 LYS A N 1
ATOM 2096 C CA . LYS A 1 266 ? -31.953 9.767 11.993 1.00 83.75 266 LYS A CA 1
ATOM 2097 C C . LYS A 1 266 ? -32.152 9.971 10.500 1.00 83.75 266 LYS A C 1
ATOM 2099 O O . LYS A 1 266 ? -33.154 9.420 10.001 1.00 83.75 266 LYS A O 1
#

Mean predicted aligned error: 15.55 Å